Protein AF-A0A3M1WHW1-F1 (afdb_monomer_lite)

pLDDT: mean 89.83, std 10.83, range [46.97, 98.44]

Sequence (239 aa):
PPGELGRIDFRAKLPGTTAKQKGIVVESRRETLPAPEPQIVQNLFGTDYNHGFFQYKACDFCDDVVGETADISVGDAWLPEYIPDGRGTSLVIPRHPVLHQILEEAANAGRIHLERITVEQAVASQAGGFRQRREGLAYRLYLADRAGVWRPPKRVRPSNRLSRRRKAIYRLRTLLSERSHAAFQRALKAGAFEVFRNEMQALLDQYRALYRPTFWQRIRKGVVRRWKRWTRKANRQAS

Foldseek 3Di:
DCPFWDDKDFADFDPQAWLQFTWIFTDGNPDDDDGGDTDGQVVDPPSPVLLQAQPDPVLLQAQDQFPVVDQKGKDFQQDPVQGRDSVTDIDMDHNHVVVVVVVVVCVVVVNDPDDDDDPVSVCVRRVVSNCSNAVLSLQVVLVCVVVVHDDDDDPHHRDPPDDPLSNQLSVLSVVSHVVSVVQVVVCVVVVHCVSSVVVSVVSVVSNVVSVDDPPVRVVVVVVVVVVVVVVVVVVVVVD

Structure (mmCIF, N/CA/C/O backbone):
data_AF-A0A3M1WHW1-F1
#
_entry.id   AF-A0A3M1WHW1-F1
#
loop_
_atom_site.group_PDB
_atom_site.id
_atom_site.type_symbol
_atom_site.label_atom_id
_atom_site.label_alt_id
_atom_site.label_comp_id
_atom_site.label_asym_id
_atom_site.label_entity_id
_atom_site.label_seq_id
_atom_site.pdbx_PDB_ins_code
_atom_site.Cartn_x
_atom_site.Cartn_y
_atom_site.Cartn_z
_atom_site.occupancy
_atom_site.B_iso_or_equiv
_atom_site.auth_seq_id
_atom_site.auth_comp_id
_atom_site.auth_asym_id
_atom_site.auth_atom_id
_atom_site.pdbx_PDB_model_num
ATOM 1 N N . PRO A 1 1 ? 24.755 -14.247 -0.995 1.00 52.66 1 PRO A N 1
ATOM 2 C CA . PRO A 1 1 ? 23.485 -14.877 -1.446 1.00 52.66 1 PRO A CA 1
ATOM 3 C C . PRO A 1 1 ? 22.621 -15.299 -0.241 1.00 52.66 1 PRO A C 1
ATOM 5 O O . PRO A 1 1 ? 23.190 -15.570 0.810 1.00 52.66 1 PRO A O 1
ATOM 8 N N . PRO A 1 2 ? 21.283 -15.389 -0.363 1.00 63.22 2 PRO A N 1
ATOM 9 C CA . PRO A 1 2 ? 20.381 -15.786 0.731 1.00 63.22 2 PRO A CA 1
ATOM 10 C C . PRO A 1 2 ? 20.523 -17.262 1.160 1.00 63.22 2 PRO A C 1
ATOM 12 O O . PRO A 1 2 ? 19.688 -17.763 1.900 1.00 63.22 2 PRO A O 1
ATOM 15 N N . GLY A 1 3 ? 21.564 -17.971 0.704 1.00 68.38 3 GLY A N 1
ATOM 16 C CA . GLY A 1 3 ? 21.779 -19.397 0.974 1.00 68.38 3 GLY A CA 1
ATOM 17 C C . GLY A 1 3 ? 21.982 -19.733 2.453 1.00 68.38 3 GLY A C 1
ATOM 18 O O . GLY A 1 3 ? 21.825 -20.883 2.845 1.00 68.38 3 GLY A O 1
ATOM 19 N N . GLU A 1 4 ? 22.272 -18.728 3.277 1.00 77.50 4 GLU A N 1
ATOM 20 C CA . GLU A 1 4 ? 22.447 -18.868 4.724 1.00 77.50 4 GLU A CA 1
ATOM 21 C C . GLU A 1 4 ? 21.276 -18.273 5.516 1.00 77.50 4 GLU A C 1
ATOM 23 O O . GLU A 1 4 ? 21.332 -18.209 6.736 1.00 77.50 4 GLU A O 1
ATOM 28 N N . LEU A 1 5 ? 20.191 -17.860 4.854 1.00 82.44 5 LEU A N 1
ATOM 29 C CA . LEU A 1 5 ? 19.007 -17.328 5.521 1.00 82.44 5 LEU A CA 1
ATOM 30 C C . LEU A 1 5 ? 18.267 -18.441 6.287 1.00 82.44 5 LEU A C 1
ATOM 32 O O . LEU A 1 5 ? 17.832 -19.439 5.703 1.00 82.44 5 LEU A O 1
ATOM 36 N N . GLY A 1 6 ? 18.119 -18.269 7.598 1.00 84.25 6 GLY A N 1
ATOM 37 C CA . GLY A 1 6 ? 17.424 -19.193 8.496 1.00 84.25 6 GLY A CA 1
ATOM 38 C C . GLY A 1 6 ? 15.967 -18.806 8.708 1.00 84.25 6 GLY A C 1
ATOM 39 O O . GLY A 1 6 ? 15.069 -19.547 8.309 1.00 84.25 6 GLY A O 1
ATOM 40 N N . ARG A 1 7 ? 15.734 -17.631 9.300 1.00 87.44 7 ARG A N 1
ATOM 41 C CA . ARG A 1 7 ? 14.397 -17.131 9.652 1.00 87.44 7 ARG A CA 1
ATOM 42 C C . ARG A 1 7 ? 14.267 -15.655 9.302 1.00 87.44 7 ARG A C 1
ATOM 44 O O . ARG A 1 7 ? 15.227 -14.899 9.398 1.00 87.44 7 ARG A O 1
ATOM 51 N N . ILE A 1 8 ? 13.063 -15.239 8.915 1.00 88.69 8 ILE A N 1
ATOM 52 C CA . ILE A 1 8 ? 12.696 -13.823 8.862 1.00 88.69 8 ILE A CA 1
ATOM 53 C C . ILE A 1 8 ? 11.430 -13.624 9.689 1.00 88.69 8 ILE A C 1
ATOM 55 O O . ILE A 1 8 ? 10.415 -14.267 9.422 1.00 88.69 8 ILE A O 1
ATOM 59 N N . ASP A 1 9 ? 11.480 -12.712 10.654 1.00 89.38 9 ASP A N 1
ATOM 60 C CA . ASP A 1 9 ? 10.303 -12.195 11.348 1.00 89.38 9 ASP A CA 1
ATOM 61 C C . ASP A 1 9 ? 9.983 -10.792 10.821 1.00 89.38 9 ASP A C 1
ATOM 63 O O . ASP A 1 9 ? 10.755 -9.854 10.994 1.00 89.38 9 ASP A O 1
ATOM 67 N N . PHE A 1 10 ? 8.829 -10.645 10.171 1.00 86.06 10 PHE A N 1
ATOM 68 C CA . PHE A 1 10 ? 8.341 -9.376 9.616 1.00 86.06 10 PHE A CA 1
ATOM 69 C C . PHE A 1 10 ? 7.461 -8.573 10.592 1.00 86.06 10 PHE A C 1
ATOM 71 O O . PHE A 1 10 ? 6.840 -7.582 10.189 1.00 86.06 10 PHE A O 1
ATOM 78 N N . ARG A 1 11 ? 7.307 -9.040 11.836 1.00 79.31 11 ARG A N 1
ATOM 79 C CA . ARG A 1 11 ? 6.382 -8.493 12.842 1.00 79.31 11 ARG A CA 1
ATOM 80 C C . ARG A 1 11 ? 7.054 -8.189 14.178 1.00 79.31 11 ARG A C 1
ATOM 82 O O . ARG A 1 11 ? 6.342 -7.936 15.156 1.00 79.31 11 ARG A O 1
ATOM 89 N N . ALA A 1 12 ? 8.382 -8.146 14.205 1.00 86.50 12 ALA A N 1
ATOM 90 C CA . ALA A 1 12 ? 9.130 -7.777 15.393 1.00 86.50 12 ALA A CA 1
ATOM 91 C C . ALA A 1 12 ? 8.640 -6.422 15.932 1.00 86.50 12 ALA A C 1
ATOM 93 O O . ALA A 1 12 ? 8.467 -5.443 15.193 1.00 86.50 12 ALA A O 1
ATOM 94 N N . LYS A 1 13 ? 8.355 -6.384 17.233 1.00 83.12 13 LYS A N 1
ATOM 95 C CA . LYS A 1 13 ? 7.860 -5.186 17.910 1.00 83.12 13 LYS A CA 1
ATOM 96 C C . LYS A 1 13 ? 9.043 -4.312 18.304 1.00 83.12 13 LYS A C 1
ATOM 98 O O . LYS A 1 13 ? 10.007 -4.797 18.879 1.00 83.12 13 LYS A O 1
ATOM 103 N N . LEU A 1 14 ? 8.939 -3.022 18.005 1.00 84.94 14 LEU A N 1
ATOM 104 C CA . LEU A 1 14 ? 9.946 -2.019 18.332 1.00 84.94 14 LEU A CA 1
ATOM 105 C C . LEU A 1 14 ? 9.341 -1.005 19.315 1.00 84.94 14 LEU A C 1
ATOM 107 O O . LEU A 1 14 ? 8.590 -0.122 18.883 1.00 84.94 14 LEU A O 1
ATOM 111 N N . PRO A 1 15 ? 9.611 -1.124 20.629 1.00 84.38 15 PRO A N 1
ATOM 112 C CA . PRO A 1 15 ? 9.145 -0.154 21.616 1.00 84.38 15 PRO A CA 1
ATOM 113 C C . PRO A 1 15 ? 9.568 1.276 21.252 1.00 84.38 15 PRO A C 1
ATOM 115 O O . PRO A 1 15 ? 10.650 1.500 20.715 1.00 84.38 15 PRO A O 1
ATOM 118 N N . GLY A 1 16 ? 8.700 2.254 21.516 1.00 85.44 16 GLY A N 1
ATOM 119 C CA . GLY A 1 16 ? 8.978 3.669 21.233 1.00 85.44 16 GLY A CA 1
ATOM 120 C C . GLY A 1 16 ? 8.931 4.070 19.752 1.00 85.44 16 GLY A C 1
ATOM 121 O O . GLY A 1 16 ? 9.266 5.208 19.422 1.00 85.44 16 GLY A O 1
ATOM 122 N N . THR A 1 17 ? 8.510 3.175 18.853 1.00 88.00 17 THR A N 1
ATOM 123 C CA . THR A 1 17 ? 8.297 3.496 17.434 1.00 88.00 17 THR A CA 1
ATOM 124 C C . THR A 1 17 ? 6.833 3.800 17.116 1.00 88.00 17 THR A C 1
ATOM 126 O O . THR A 1 17 ? 5.937 3.559 17.918 1.00 88.00 17 THR A O 1
ATOM 129 N N . THR A 1 18 ? 6.590 4.371 15.936 1.00 90.81 18 THR A N 1
ATOM 130 C CA . THR A 1 18 ? 5.242 4.679 15.426 1.00 90.81 18 THR A CA 1
ATOM 131 C C . THR A 1 18 ? 4.624 3.480 14.708 1.00 90.81 18 THR A C 1
ATOM 133 O O . THR A 1 18 ? 5.349 2.643 14.177 1.00 90.81 18 THR A O 1
ATOM 136 N N . ALA A 1 19 ? 3.298 3.453 14.531 1.00 87.88 19 ALA A N 1
ATOM 137 C CA . ALA A 1 19 ? 2.590 2.418 13.757 1.00 87.88 19 ALA A CA 1
ATOM 138 C C . ALA A 1 19 ? 3.100 2.259 12.305 1.00 87.88 19 ALA A C 1
ATOM 140 O O . ALA A 1 19 ? 2.862 1.253 11.635 1.00 87.88 19 ALA A O 1
ATOM 141 N N . LYS A 1 20 ? 3.799 3.276 11.780 1.00 87.06 20 LYS A N 1
ATOM 142 C CA . LYS A 1 20 ? 4.408 3.250 10.445 1.00 87.06 20 LYS A CA 1
ATOM 143 C C . LYS A 1 20 ? 5.744 2.529 10.401 1.00 87.06 20 LYS A C 1
ATOM 145 O O . LYS A 1 20 ? 6.178 2.212 9.301 1.00 87.06 20 LYS A O 1
ATOM 150 N N . GLN A 1 21 ? 6.407 2.331 11.531 1.00 88.00 21 GLN A N 1
ATOM 151 C CA . GLN A 1 21 ? 7.723 1.712 11.623 1.00 88.00 21 GLN A CA 1
ATOM 152 C C . GLN A 1 21 ? 7.529 0.250 12.004 1.00 88.00 21 GLN A C 1
ATOM 154 O O . GLN A 1 21 ? 7.076 -0.060 13.100 1.00 88.00 21 GLN A O 1
ATOM 159 N N . LYS A 1 22 ? 7.828 -0.654 11.070 1.00 86.81 22 LYS A N 1
ATOM 160 C CA . LYS A 1 22 ? 7.659 -2.096 11.294 1.00 86.81 22 LYS A CA 1
ATOM 161 C C . LYS A 1 22 ? 9.031 -2.715 11.518 1.00 86.81 22 LYS A C 1
ATOM 163 O O . LYS A 1 22 ? 9.932 -2.461 10.717 1.00 86.81 22 LYS A O 1
ATOM 168 N N . GLY A 1 23 ? 9.173 -3.492 12.587 1.00 89.38 23 GLY A N 1
ATOM 169 C CA . GLY A 1 23 ? 10.393 -4.238 12.862 1.00 89.38 23 GLY A CA 1
ATOM 170 C C . GLY A 1 23 ? 10.514 -5.451 11.947 1.00 89.38 23 GLY A C 1
ATOM 171 O O . GLY A 1 23 ? 9.532 -6.154 11.703 1.00 89.38 23 GLY A O 1
ATOM 172 N N . ILE A 1 24 ? 11.722 -5.687 11.447 1.00 90.62 24 ILE A N 1
ATOM 173 C CA . ILE A 1 24 ? 12.110 -6.911 10.753 1.00 90.62 24 ILE A CA 1
ATOM 174 C C . ILE A 1 24 ? 13.357 -7.493 11.413 1.00 90.62 24 ILE A C 1
ATOM 176 O O . ILE A 1 24 ? 14.315 -6.767 11.673 1.00 90.62 24 ILE A O 1
ATOM 180 N N . VAL A 1 25 ? 13.343 -8.797 11.666 1.00 90.00 25 VAL A N 1
ATOM 181 C CA . VAL A 1 25 ? 14.488 -9.564 12.168 1.00 90.00 25 VAL A CA 1
ATOM 182 C C . VAL A 1 25 ? 14.839 -10.608 11.120 1.00 90.00 25 VAL A C 1
ATOM 184 O O . VAL A 1 25 ? 13.955 -11.272 10.579 1.00 90.00 25 VAL A O 1
ATOM 187 N N . VAL A 1 26 ? 16.125 -10.726 10.807 1.00 86.69 26 VAL A N 1
ATOM 188 C CA . VAL A 1 26 ? 16.653 -11.657 9.808 1.00 86.69 26 VAL A CA 1
ATOM 189 C C . VAL A 1 26 ? 17.733 -12.484 10.480 1.00 86.69 26 VAL A C 1
ATOM 191 O O . VAL A 1 26 ? 18.750 -11.938 10.888 1.00 86.69 26 VAL A O 1
ATOM 194 N N . GLU A 1 27 ? 17.513 -13.787 10.592 1.00 85.75 27 GLU A N 1
ATOM 195 C CA . GLU A 1 27 ? 18.429 -14.720 11.243 1.00 85.75 27 GLU A CA 1
ATOM 196 C C . GLU A 1 27 ? 19.161 -15.565 10.211 1.00 85.75 27 GLU A C 1
ATOM 198 O O . GLU A 1 27 ? 18.558 -16.092 9.268 1.00 85.75 27 GLU A O 1
ATOM 203 N N . SER A 1 28 ? 20.466 -15.716 10.417 1.00 82.81 28 SER A N 1
ATOM 204 C CA . SER A 1 28 ? 21.309 -16.632 9.657 1.00 82.81 28 SER A CA 1
ATOM 205 C C . SER A 1 28 ? 21.220 -18.050 10.226 1.00 82.81 28 SER A C 1
ATOM 207 O O . SER A 1 28 ? 21.051 -18.241 11.426 1.00 82.81 28 SER A O 1
ATOM 209 N N . ARG A 1 29 ? 21.384 -19.064 9.372 1.00 79.56 29 ARG A N 1
ATOM 210 C CA . ARG A 1 29 ? 21.532 -20.475 9.776 1.00 79.56 29 ARG A CA 1
ATOM 211 C C . ARG A 1 29 ? 22.874 -20.764 10.451 1.00 79.56 29 ARG A C 1
ATOM 213 O O . ARG A 1 29 ? 23.006 -21.816 11.066 1.00 79.56 29 ARG A O 1
ATOM 220 N N . ARG A 1 30 ? 23.876 -19.896 10.268 1.00 74.00 30 ARG A N 1
ATOM 221 C CA . ARG A 1 30 ? 25.250 -20.112 10.757 1.00 74.00 30 ARG A CA 1
ATOM 222 C C . ARG A 1 30 ? 25.561 -19.432 12.086 1.00 74.00 30 ARG A C 1
ATOM 224 O O . ARG A 1 30 ? 26.531 -19.817 12.725 1.00 74.00 30 ARG A O 1
ATOM 231 N N . GLU A 1 31 ? 24.784 -18.433 12.488 1.00 65.50 31 GLU A N 1
ATOM 232 C CA . GLU A 1 31 ? 25.093 -17.645 13.681 1.00 65.50 31 GLU A CA 1
ATOM 233 C C . GLU A 1 31 ? 24.298 -18.132 14.891 1.00 65.50 31 GLU A C 1
ATOM 235 O O . GLU A 1 31 ? 23.077 -18.006 14.961 1.00 65.50 31 GLU A O 1
ATOM 240 N N . THR A 1 32 ? 25.021 -18.656 15.877 1.00 60.75 32 THR A N 1
ATOM 241 C CA . THR A 1 32 ? 24.571 -18.762 17.264 1.00 60.75 32 THR A CA 1
ATOM 242 C C . THR A 1 32 ? 25.102 -17.552 18.032 1.00 60.75 32 THR A C 1
ATOM 244 O O . THR A 1 32 ? 26.212 -17.603 18.551 1.00 60.75 32 THR A O 1
ATOM 247 N N . LEU A 1 33 ? 24.266 -16.512 18.135 1.00 61.44 33 LEU A N 1
ATOM 248 C CA . LEU A 1 33 ? 24.363 -15.342 19.029 1.00 61.44 33 LEU A CA 1
ATOM 249 C C . LEU A 1 33 ? 25.195 -14.125 18.564 1.00 61.44 33 LEU A C 1
ATOM 251 O O . LEU A 1 33 ? 26.256 -14.289 17.965 1.00 61.44 33 LEU A O 1
ATOM 255 N N . PRO A 1 34 ? 24.773 -12.901 18.964 1.00 62.81 34 PRO A N 1
ATOM 256 C CA . PRO A 1 34 ? 23.488 -12.561 19.596 1.00 62.81 34 PRO A CA 1
ATOM 257 C C . PRO A 1 34 ? 22.322 -12.558 18.591 1.00 62.81 34 PRO A C 1
ATOM 259 O O . PRO A 1 34 ? 22.528 -12.536 17.381 1.00 62.81 34 PRO A O 1
ATOM 262 N N . ALA A 1 35 ? 21.085 -12.615 19.097 1.00 65.38 35 ALA A N 1
ATOM 263 C CA . ALA A 1 35 ? 19.896 -12.502 18.254 1.00 65.38 35 ALA A CA 1
ATOM 264 C C . ALA A 1 35 ? 19.930 -11.168 17.476 1.00 65.38 35 ALA A C 1
ATOM 266 O O . ALA A 1 35 ? 20.267 -10.141 18.068 1.00 65.38 35 ALA A O 1
ATOM 267 N N . PRO A 1 36 ? 19.604 -11.155 16.172 1.00 73.62 36 PRO A N 1
ATOM 268 C CA . PRO A 1 36 ? 19.688 -9.938 15.383 1.00 73.62 36 PRO A CA 1
ATOM 269 C C . PRO A 1 36 ? 18.692 -8.895 15.896 1.00 73.62 36 PRO A C 1
ATOM 271 O O . PRO A 1 36 ? 17.496 -9.166 16.016 1.00 73.62 36 PRO A O 1
ATOM 274 N N . GLU A 1 37 ? 19.190 -7.689 16.167 1.00 80.38 37 GLU A N 1
ATOM 275 C CA . GLU A 1 37 ? 18.353 -6.559 16.573 1.00 80.38 37 GLU A CA 1
ATOM 276 C C . GLU A 1 37 ? 17.338 -6.212 15.470 1.00 80.38 37 GLU A C 1
ATOM 278 O O . GLU A 1 37 ? 17.709 -6.149 14.287 1.00 80.38 37 GLU A O 1
ATOM 283 N N . PRO A 1 38 ? 16.060 -5.952 15.809 1.00 84.81 38 PRO A N 1
ATOM 284 C CA . PRO A 1 38 ? 15.070 -5.630 14.799 1.00 84.81 38 PRO A CA 1
ATOM 285 C C . PRO A 1 38 ? 15.401 -4.315 14.090 1.00 84.81 38 PRO A C 1
ATOM 287 O O . PRO A 1 38 ? 15.619 -3.273 14.710 1.00 84.81 38 PRO A O 1
ATOM 290 N N . GLN A 1 39 ? 15.366 -4.336 12.761 1.00 88.12 39 GLN A N 1
ATOM 291 C CA . GLN A 1 39 ? 15.531 -3.138 11.945 1.00 88.12 39 GLN A CA 1
ATOM 292 C C . GLN A 1 39 ? 14.182 -2.575 11.514 1.00 88.12 39 GLN A C 1
ATOM 294 O O . GLN A 1 39 ? 13.196 -3.291 11.363 1.00 88.12 39 GLN A O 1
ATOM 299 N N . ILE A 1 40 ? 14.131 -1.271 11.258 1.00 89.44 40 ILE A N 1
ATOM 300 C CA . ILE A 1 40 ? 12.946 -0.639 10.678 1.00 89.44 40 ILE A CA 1
ATOM 301 C C . ILE A 1 40 ? 12.910 -0.976 9.185 1.00 89.44 40 ILE A C 1
ATOM 303 O O . ILE A 1 40 ? 13.756 -0.512 8.418 1.00 89.44 40 ILE A O 1
ATOM 307 N N . VAL A 1 41 ? 11.900 -1.733 8.750 1.00 88.75 41 VAL A N 1
ATOM 308 C CA . VAL A 1 41 ? 11.773 -2.208 7.360 1.00 88.75 41 VAL A CA 1
ATOM 309 C C . VAL A 1 41 ? 11.768 -1.060 6.346 1.00 88.75 41 VAL A C 1
ATOM 311 O O . VAL A 1 41 ? 12.260 -1.212 5.232 1.00 88.75 41 VAL A O 1
ATOM 314 N N . GLN A 1 42 ? 11.273 0.120 6.730 1.00 88.38 42 GLN A N 1
ATOM 315 C CA . GLN A 1 42 ? 11.230 1.322 5.890 1.00 88.38 42 GLN A CA 1
ATOM 316 C C . GLN A 1 42 ? 12.622 1.872 5.533 1.00 88.38 42 GLN A C 1
ATOM 318 O O . GLN A 1 42 ? 12.726 2.670 4.602 1.00 88.38 42 GLN A O 1
ATOM 323 N N . ASN A 1 43 ? 13.679 1.449 6.235 1.00 89.12 43 ASN A N 1
ATOM 324 C CA . ASN A 1 43 ? 15.062 1.801 5.904 1.00 89.12 43 ASN A CA 1
ATOM 325 C C . ASN A 1 43 ? 15.649 0.898 4.808 1.00 89.12 43 ASN A C 1
ATOM 327 O O . ASN A 1 43 ? 16.677 1.231 4.221 1.00 89.12 43 ASN A O 1
ATOM 331 N N . LEU A 1 44 ? 15.007 -0.236 4.518 1.00 89.50 44 LEU A N 1
ATOM 332 C CA . LEU A 1 44 ? 15.474 -1.186 3.517 1.00 89.50 44 LEU A CA 1
ATOM 333 C C . LEU A 1 44 ? 15.034 -0.770 2.108 1.00 89.50 44 LEU A C 1
ATOM 335 O O . LEU A 1 44 ? 13.965 -0.197 1.888 1.00 89.50 44 LEU A O 1
ATOM 339 N N . PHE A 1 45 ? 15.863 -1.087 1.115 1.00 91.25 45 PHE A N 1
ATOM 340 C CA . PHE A 1 45 ? 15.530 -0.811 -0.277 1.00 91.25 45 PHE A CA 1
ATOM 341 C C . PHE A 1 45 ? 14.305 -1.622 -0.722 1.00 91.25 45 PHE A C 1
ATOM 343 O O . PHE A 1 45 ? 14.234 -2.830 -0.518 1.00 91.25 45 PHE A O 1
ATOM 350 N N . GLY A 1 46 ? 13.362 -0.961 -1.398 1.00 88.38 46 GLY A N 1
ATOM 351 C CA . GLY A 1 46 ? 12.214 -1.621 -2.026 1.00 88.38 46 GLY A CA 1
ATOM 352 C C . GLY A 1 46 ? 11.012 -1.889 -1.116 1.00 88.38 46 GLY A C 1
ATOM 353 O O . GLY A 1 46 ? 10.057 -2.503 -1.577 1.00 88.38 46 GLY A O 1
ATOM 354 N N . THR A 1 47 ? 11.009 -1.400 0.126 1.00 88.19 47 THR A N 1
ATOM 355 C CA . THR A 1 47 ? 9.939 -1.681 1.104 1.00 88.19 47 THR A CA 1
ATOM 356 C C . THR A 1 47 ? 8.831 -0.627 1.167 1.00 88.19 47 THR A C 1
ATOM 358 O O . THR A 1 47 ? 7.801 -0.849 1.803 1.00 88.19 47 THR A O 1
ATOM 361 N N . ASP A 1 48 ? 8.986 0.515 0.489 1.00 89.75 48 ASP A N 1
ATOM 362 C CA . ASP A 1 48 ? 7.895 1.481 0.344 1.00 89.75 48 ASP A CA 1
ATOM 363 C C . ASP A 1 48 ? 6.820 0.913 -0.594 1.00 89.75 48 ASP A C 1
ATOM 365 O O . ASP A 1 48 ? 6.995 0.842 -1.815 1.00 89.75 48 ASP A O 1
ATOM 369 N N . TYR A 1 49 ? 5.664 0.569 -0.021 1.00 87.06 49 TYR A N 1
ATOM 370 C CA . TYR A 1 49 ? 4.484 0.085 -0.743 1.00 87.06 49 TYR A CA 1
ATOM 371 C C . TYR A 1 49 ? 4.026 1.029 -1.868 1.00 87.06 49 TYR A C 1
ATOM 373 O O . TYR A 1 49 ? 3.315 0.621 -2.790 1.00 87.06 49 TYR A O 1
ATOM 381 N N . ASN A 1 50 ? 4.426 2.304 -1.843 1.00 88.19 50 ASN A N 1
ATOM 382 C CA . ASN A 1 50 ? 4.127 3.236 -2.921 1.00 88.19 50 ASN A CA 1
ATOM 383 C C . ASN A 1 50 ? 4.923 2.992 -4.204 1.00 88.19 50 ASN A C 1
ATOM 385 O O . ASN A 1 50 ? 4.501 3.483 -5.253 1.00 88.19 50 ASN A O 1
ATOM 389 N N . HIS A 1 51 ? 6.034 2.260 -4.143 1.00 92.19 51 HIS A N 1
ATOM 390 C CA . HIS A 1 51 ? 6.790 1.888 -5.336 1.00 92.19 51 HIS A CA 1
ATOM 391 C C . HIS A 1 51 ? 6.045 0.848 -6.181 1.00 92.19 51 HIS A C 1
ATOM 393 O O . HIS A 1 51 ? 6.228 0.817 -7.392 1.00 92.19 51 HIS A O 1
ATOM 399 N N . GLY A 1 52 ? 5.188 0.026 -5.563 1.00 93.25 52 GLY A N 1
ATOM 400 C CA . GLY A 1 52 ? 4.438 -1.018 -6.267 1.00 93.25 52 GLY A CA 1
ATOM 401 C C . GLY A 1 52 ? 5.317 -2.139 -6.827 1.00 93.25 52 GLY A C 1
ATOM 402 O O . GLY A 1 52 ? 4.887 -2.835 -7.744 1.00 93.25 52 GLY A O 1
ATOM 403 N N . PHE A 1 53 ? 6.542 -2.309 -6.313 1.00 96.31 53 PHE A N 1
ATOM 404 C CA . PHE A 1 53 ? 7.416 -3.407 -6.721 1.00 96.31 53 PHE A CA 1
ATOM 405 C C . PHE A 1 53 ? 6.709 -4.746 -6.557 1.00 96.31 53 PHE A C 1
ATOM 407 O O . PHE A 1 53 ? 6.025 -4.982 -5.563 1.00 96.31 53 PHE A O 1
ATOM 414 N N . PHE A 1 54 ? 6.863 -5.590 -7.570 1.00 95.75 54 PHE A N 1
ATOM 415 C CA . PHE A 1 54 ? 6.297 -6.927 -7.671 1.00 95.75 54 PHE A CA 1
ATOM 416 C C . PHE A 1 54 ? 4.766 -7.000 -7.595 1.00 95.75 54 PHE A C 1
ATOM 418 O O . PHE A 1 54 ? 4.211 -8.094 -7.539 1.00 95.75 54 PHE A O 1
ATOM 425 N N . GLN A 1 55 ? 4.055 -5.866 -7.651 1.00 95.38 55 GLN A N 1
ATOM 426 C CA . GLN A 1 55 ? 2.594 -5.865 -7.700 1.00 95.38 55 GLN A CA 1
ATOM 427 C C . GLN A 1 55 ? 2.112 -6.637 -8.942 1.00 95.38 55 GLN A C 1
ATOM 429 O O . GLN A 1 55 ? 2.673 -6.499 -10.033 1.00 95.38 55 GLN A O 1
ATOM 434 N N . TYR A 1 56 ? 1.066 -7.450 -8.780 1.00 94.75 56 TYR A N 1
ATOM 435 C CA . TYR A 1 56 ? 0.443 -8.163 -9.891 1.00 94.75 56 TYR A CA 1
ATOM 436 C C . TYR A 1 56 ? -0.368 -7.227 -10.783 1.00 94.75 56 TYR A C 1
ATOM 438 O O . TYR A 1 56 ? -1.031 -6.301 -10.307 1.00 94.75 56 TYR A O 1
ATOM 446 N N . LYS A 1 57 ? -0.406 -7.534 -12.085 1.00 93.00 57 LYS A N 1
ATOM 447 C CA . LYS A 1 57 ? -1.152 -6.733 -13.061 1.00 93.00 57 LYS A CA 1
ATOM 448 C C . LYS A 1 57 ? -2.644 -6.639 -12.734 1.00 93.00 57 LYS A C 1
ATOM 450 O O . LYS A 1 57 ? -3.238 -5.581 -12.902 1.00 93.00 57 LYS A O 1
ATOM 455 N N . ALA A 1 58 ? -3.243 -7.701 -12.192 1.00 94.62 58 ALA A N 1
ATOM 456 C CA . ALA A 1 58 ? -4.647 -7.704 -11.777 1.00 94.62 58 ALA A CA 1
ATOM 457 C C . ALA A 1 58 ? -4.970 -6.614 -10.733 1.00 94.62 58 ALA A C 1
ATOM 459 O O . ALA A 1 58 ? -6.064 -6.044 -10.749 1.00 94.62 58 ALA A O 1
ATOM 460 N N . CYS A 1 59 ? -4.012 -6.257 -9.868 1.00 94.81 59 CYS A N 1
ATOM 461 C CA . CYS A 1 59 ? -4.194 -5.213 -8.859 1.00 94.81 59 CYS A CA 1
ATOM 462 C C . CYS A 1 59 ? -4.399 -3.818 -9.472 1.00 94.81 59 CYS A C 1
ATOM 464 O O . CYS A 1 59 ? -5.042 -2.978 -8.842 1.00 94.81 59 CYS A O 1
ATOM 466 N N . ASP A 1 60 ? -3.929 -3.572 -10.704 1.00 94.44 60 ASP A N 1
ATOM 467 C CA . ASP A 1 60 ? -4.174 -2.305 -11.410 1.00 94.44 60 ASP A CA 1
ATOM 468 C C . ASP A 1 60 ? -5.665 -2.065 -11.672 1.00 94.44 60 ASP A C 1
ATOM 470 O O . ASP A 1 60 ? -6.075 -0.910 -11.830 1.00 94.44 60 ASP A O 1
ATOM 474 N N . PHE A 1 61 ? -6.461 -3.137 -11.690 1.00 96.50 61 PHE A N 1
ATOM 475 C CA . PHE A 1 61 ? -7.880 -3.130 -12.021 1.00 96.50 61 PHE A CA 1
ATOM 476 C C . PHE A 1 61 ? -8.792 -3.341 -10.808 1.00 96.50 61 PHE A C 1
ATOM 478 O O . PHE A 1 61 ? -9.998 -3.482 -10.981 1.00 96.50 61 PHE A O 1
ATOM 485 N N . CYS A 1 62 ? -8.275 -3.398 -9.581 1.00 95.62 62 CYS A N 1
ATOM 486 C CA . CYS A 1 62 ? -9.139 -3.563 -8.413 1.00 95.62 62 CYS A CA 1
ATOM 487 C C . CYS A 1 62 ? -9.781 -2.225 -8.006 1.00 95.62 62 CYS A C 1
ATOM 489 O O . CYS A 1 62 ? -9.076 -1.225 -7.861 1.00 95.62 62 CYS A O 1
ATOM 491 N N . ASP A 1 63 ? -11.105 -2.220 -7.820 1.00 96.25 63 ASP A N 1
ATOM 492 C CA . ASP A 1 63 ? -11.893 -1.060 -7.381 1.00 96.25 63 ASP A CA 1
ATOM 493 C C . ASP A 1 63 ? -12.363 -1.149 -5.915 1.00 96.25 63 ASP A C 1
ATOM 495 O O . ASP A 1 63 ? -12.844 -0.152 -5.378 1.00 96.25 63 ASP A O 1
ATOM 499 N N . ASP A 1 64 ? -12.149 -2.287 -5.244 1.00 96.19 64 ASP A N 1
ATOM 500 C CA . ASP A 1 64 ? -12.449 -2.481 -3.821 1.00 96.19 64 ASP A CA 1
ATOM 501 C C . ASP A 1 64 ? -11.239 -2.142 -2.933 1.00 96.19 64 ASP A C 1
ATOM 503 O O . ASP A 1 64 ? -10.116 -2.606 -3.160 1.00 96.19 64 ASP A O 1
ATOM 507 N N . VAL A 1 65 ? -11.479 -1.301 -1.927 1.00 95.06 65 VAL A N 1
ATOM 508 C CA . VAL A 1 65 ? -10.495 -0.807 -0.952 1.00 95.06 65 VAL A CA 1
ATOM 509 C C . VAL A 1 65 ? -10.666 -1.454 0.416 1.00 95.06 65 VAL A C 1
ATOM 511 O O . VAL A 1 65 ? -9.674 -1.623 1.119 1.00 95.06 65 VAL A O 1
ATOM 514 N N . VAL A 1 66 ? -11.901 -1.767 0.807 1.00 95.88 66 VAL A N 1
ATOM 515 C CA . VAL A 1 66 ? -12.256 -2.086 2.196 1.00 95.88 66 VAL A CA 1
ATOM 516 C C . VAL A 1 66 ? -12.889 -3.465 2.335 1.00 95.88 66 VAL A C 1
ATOM 518 O O . VAL A 1 66 ? -13.418 -3.753 3.398 1.00 95.88 66 VAL A O 1
ATOM 521 N N . GLY A 1 67 ? -12.863 -4.317 1.307 1.00 96.12 67 GLY A N 1
ATOM 522 C CA . GLY A 1 67 ? -13.535 -5.617 1.361 1.00 96.12 67 GLY A CA 1
ATOM 523 C C . GLY A 1 67 ? -15.036 -5.409 1.511 1.00 96.12 67 GLY A C 1
ATOM 524 O O . GLY A 1 67 ? -15.622 -5.778 2.524 1.00 96.12 67 GLY A O 1
ATOM 525 N N . GLU A 1 68 ? -15.639 -4.694 0.565 1.00 94.50 68 GLU A N 1
ATOM 526 C CA . GLU A 1 68 ? -16.998 -4.155 0.704 1.00 94.50 68 GLU A CA 1
ATOM 527 C C . GLU A 1 68 ? -18.085 -5.228 0.862 1.00 94.50 68 GLU A C 1
ATOM 529 O O . GLU A 1 68 ? -19.134 -4.933 1.430 1.00 94.50 68 GLU A O 1
ATOM 534 N N . THR A 1 69 ? -17.815 -6.453 0.405 1.00 96.25 69 THR A N 1
ATOM 535 C CA . THR A 1 69 ? -18.725 -7.605 0.475 1.00 96.25 69 THR A CA 1
ATOM 536 C C . THR A 1 69 ? -18.476 -8.507 1.684 1.00 96.25 69 THR A C 1
ATOM 538 O O . THR A 1 69 ? -19.119 -9.544 1.798 1.00 96.25 69 THR A O 1
ATOM 541 N N . ALA A 1 70 ? -17.517 -8.176 2.551 1.00 97.88 70 ALA A N 1
ATOM 542 C CA . ALA A 1 70 ? -17.229 -8.970 3.740 1.00 97.88 70 ALA A CA 1
ATOM 543 C C . ALA A 1 70 ? -18.197 -8.628 4.883 1.00 97.88 70 ALA A C 1
ATOM 545 O O . ALA A 1 70 ? -18.478 -7.450 5.128 1.00 97.88 70 ALA A O 1
ATOM 546 N N . ASP A 1 71 ? -18.613 -9.638 5.651 1.00 98.25 71 ASP A N 1
ATOM 547 C CA . ASP A 1 71 ? -19.415 -9.456 6.873 1.00 98.25 71 ASP A CA 1
ATOM 548 C C . ASP A 1 71 ? -18.720 -8.546 7.894 1.00 98.25 71 ASP A C 1
ATOM 550 O O . ASP A 1 71 ? -19.367 -7.794 8.626 1.00 98.25 71 ASP A O 1
ATOM 554 N N . ILE A 1 72 ? -17.387 -8.582 7.910 1.00 97.94 72 ILE A N 1
ATOM 555 C CA . ILE A 1 72 ? -16.523 -7.680 8.664 1.00 97.94 72 ILE A CA 1
ATOM 556 C C . ILE A 1 72 ? -15.267 -7.366 7.854 1.00 97.94 72 ILE A C 1
ATOM 558 O O . ILE A 1 72 ? -14.647 -8.251 7.265 1.00 97.94 72 ILE A O 1
ATOM 562 N N . SER A 1 73 ? -14.865 -6.100 7.853 1.00 97.69 73 SER A N 1
ATOM 563 C CA . SER A 1 73 ? -13.579 -5.672 7.299 1.00 97.69 73 SER A CA 1
ATOM 564 C C . SER A 1 73 ? -12.661 -5.200 8.409 1.00 97.69 73 SER A C 1
ATOM 566 O O . SER A 1 73 ? -13.087 -4.424 9.262 1.00 97.69 73 SER A O 1
ATOM 568 N N . VAL A 1 74 ? -11.396 -5.612 8.362 1.00 97.06 74 VAL A N 1
ATOM 569 C CA . VAL A 1 74 ? -10.358 -5.180 9.303 1.00 97.06 74 VAL A CA 1
ATOM 570 C C . VAL A 1 74 ? -9.152 -4.683 8.512 1.00 97.06 74 VAL A C 1
ATOM 572 O O . VAL A 1 74 ? -8.705 -5.341 7.572 1.00 97.06 74 VAL A O 1
ATOM 575 N N . GLY A 1 75 ? -8.620 -3.521 8.876 1.00 94.94 75 GLY A N 1
ATOM 576 C CA . GLY A 1 75 ? -7.409 -2.967 8.273 1.00 94.94 75 GLY A CA 1
ATOM 577 C C . GLY A 1 75 ? -6.706 -1.987 9.201 1.00 94.94 75 GLY A C 1
ATOM 578 O O . GLY A 1 75 ? -7.253 -1.594 10.221 1.00 94.94 75 GLY A O 1
ATOM 579 N N . ASP A 1 76 ? -5.494 -1.569 8.850 1.00 94.25 76 ASP A N 1
ATOM 580 C CA . ASP A 1 76 ? -4.734 -0.607 9.653 1.00 94.25 76 ASP A CA 1
ATOM 581 C C . ASP A 1 76 ? -5.400 0.783 9.637 1.00 94.25 76 ASP A C 1
ATOM 583 O O . ASP A 1 76 ? -5.769 1.291 8.572 1.00 94.25 76 ASP A O 1
ATOM 587 N N . ALA A 1 77 ? -5.515 1.432 10.798 1.00 94.69 77 ALA A N 1
ATOM 588 C CA . ALA A 1 77 ? -6.057 2.782 10.915 1.00 94.69 77 ALA A CA 1
ATOM 589 C C . ALA A 1 77 ? -4.964 3.847 10.693 1.00 94.69 77 ALA A C 1
ATOM 591 O O . ALA A 1 77 ? -4.226 4.215 11.605 1.00 94.69 77 ALA A O 1
ATOM 592 N N . TRP A 1 78 ? -4.860 4.392 9.477 1.00 94.00 78 TRP A N 1
ATOM 593 C CA . TRP A 1 78 ? -3.840 5.393 9.123 1.00 94.00 78 TRP A CA 1
ATOM 594 C C . TRP A 1 78 ? -4.271 6.837 9.401 1.00 94.00 78 TRP A C 1
ATOM 596 O O . TRP A 1 78 ? -4.095 7.718 8.552 1.00 94.00 78 TRP A O 1
ATOM 606 N N . LEU A 1 79 ? -4.811 7.092 10.592 1.00 94.81 79 LEU A N 1
ATOM 607 C CA . LEU A 1 79 ? -5.145 8.443 11.042 1.00 94.81 79 LEU A CA 1
ATOM 608 C C . LEU A 1 79 ? -4.022 9.045 11.908 1.00 94.81 79 LEU A C 1
ATOM 610 O O . LEU A 1 79 ? -3.346 8.304 12.625 1.00 94.81 79 LEU A O 1
ATOM 614 N N . PRO A 1 80 ? -3.763 10.368 11.820 1.00 93.69 80 PRO A N 1
ATOM 615 C CA . PRO A 1 80 ? -2.717 11.048 12.590 1.00 93.69 80 PRO A CA 1
ATOM 616 C C . PRO A 1 80 ? -2.711 10.748 14.090 1.00 93.69 80 PRO A C 1
ATOM 618 O O . PRO A 1 80 ? -1.632 10.627 14.662 1.00 93.69 80 PRO A O 1
ATOM 621 N N . GLU A 1 81 ? -3.888 10.613 14.689 1.00 93.81 81 GLU A N 1
ATOM 622 C CA . GLU A 1 81 ? -4.120 10.322 16.102 1.00 93.81 81 GLU A CA 1
ATOM 623 C C . GLU A 1 81 ? -3.635 8.926 16.524 1.00 93.81 81 GLU A C 1
ATOM 625 O O . GLU A 1 81 ? -3.135 8.779 17.635 1.00 93.81 81 GLU A O 1
ATOM 630 N N . TYR A 1 82 ? -3.675 7.931 15.631 1.00 93.50 82 TYR A N 1
ATOM 631 C CA . TYR A 1 82 ? -3.281 6.547 15.937 1.00 93.50 82 TYR A CA 1
ATOM 632 C C . TYR A 1 82 ? -1.822 6.227 15.591 1.00 93.50 82 TYR A C 1
ATOM 634 O O . TYR A 1 82 ? -1.245 5.273 16.102 1.00 93.50 82 TYR A O 1
ATOM 642 N N . ILE A 1 83 ? -1.188 7.026 14.725 1.00 92.62 83 ILE A N 1
ATOM 643 C CA . ILE A 1 83 ? 0.200 6.798 14.285 1.00 92.62 83 ILE A CA 1
ATOM 644 C C . ILE A 1 83 ? 1.224 6.755 15.437 1.00 92.62 83 ILE A C 1
ATOM 646 O O . ILE A 1 83 ? 2.159 5.958 15.325 1.00 92.62 83 ILE A O 1
ATOM 650 N N . PRO A 1 84 ? 1.134 7.587 16.496 1.00 93.38 84 PRO A N 1
ATOM 651 C CA . PRO A 1 84 ? 2.114 7.572 17.581 1.00 93.38 84 PRO A CA 1
ATOM 652 C C . PRO A 1 84 ? 2.194 6.243 18.345 1.00 93.38 84 PRO A C 1
ATOM 654 O O . PRO A 1 84 ? 3.257 5.945 18.880 1.00 93.38 84 PRO A O 1
ATOM 657 N N . ASP A 1 85 ? 1.125 5.438 18.376 1.00 90.38 85 ASP A N 1
ATOM 658 C CA . ASP A 1 85 ? 1.131 4.135 19.050 1.00 90.38 85 ASP A CA 1
ATOM 659 C C . ASP A 1 85 ? 1.732 3.047 18.143 1.00 90.38 85 ASP A C 1
ATOM 661 O O . ASP A 1 85 ? 1.103 2.565 17.199 1.00 90.38 85 ASP A O 1
ATOM 665 N N . GLY A 1 86 ? 2.962 2.622 18.443 1.00 86.62 86 GLY A N 1
ATOM 666 C CA . GLY A 1 86 ? 3.665 1.549 17.730 1.00 86.62 86 GLY A CA 1
ATOM 667 C C . GLY A 1 86 ? 3.008 0.169 17.808 1.00 86.62 86 GLY A C 1
ATOM 668 O O . GLY A 1 86 ? 3.355 -0.718 17.025 1.00 86.62 86 GLY A O 1
ATOM 669 N N . ARG A 1 87 ? 2.043 -0.040 18.713 1.00 87.75 87 ARG A N 1
ATOM 670 C CA . ARG A 1 87 ? 1.249 -1.281 18.755 1.00 87.75 87 ARG A CA 1
ATOM 671 C C . ARG A 1 87 ? 0.276 -1.363 17.578 1.00 87.75 87 ARG A C 1
ATOM 673 O O . ARG A 1 87 ? -0.035 -2.474 17.145 1.00 87.75 87 ARG A O 1
ATOM 680 N N . GLY A 1 88 ? -0.107 -0.207 17.032 1.00 90.81 88 GLY A N 1
ATOM 681 C CA . GLY A 1 88 ? -1.061 -0.055 15.943 1.00 90.81 88 GLY A CA 1
ATOM 682 C C . GLY A 1 88 ? -2.515 -0.022 16.415 1.00 90.81 88 GLY A C 1
ATOM 683 O O . GLY A 1 88 ? -2.852 -0.421 17.528 1.00 90.81 88 GLY A O 1
ATOM 684 N N . THR A 1 89 ? -3.391 0.438 15.527 1.00 95.06 89 THR A N 1
ATOM 685 C CA . THR A 1 89 ? -4.842 0.486 15.728 1.00 95.06 89 THR A CA 1
ATOM 686 C C . THR A 1 89 ? -5.511 -0.043 14.471 1.00 95.06 89 THR A C 1
ATOM 688 O O . THR A 1 89 ? -5.063 0.246 13.359 1.00 95.06 89 THR A O 1
ATOM 691 N N . SER A 1 90 ? -6.567 -0.836 14.638 1.00 96.50 90 SER A N 1
ATOM 692 C CA . SER A 1 90 ? -7.316 -1.398 13.515 1.00 96.50 90 SER A CA 1
ATOM 693 C C . SER A 1 90 ? -8.584 -0.593 13.258 1.00 96.50 90 SER A C 1
ATOM 695 O O . SER A 1 90 ? -9.349 -0.317 14.176 1.00 96.50 90 SER A O 1
ATOM 697 N N . LEU A 1 91 ? -8.825 -0.257 11.995 1.00 97.06 91 LEU A N 1
ATOM 698 C CA . LEU A 1 91 ? -10.128 0.136 11.487 1.00 97.06 91 LEU A CA 1
ATOM 699 C C . LEU A 1 91 ? -10.964 -1.129 11.292 1.00 97.06 91 LEU A C 1
ATOM 701 O O . LEU A 1 91 ? -10.561 -2.022 10.544 1.00 97.06 91 LEU A O 1
ATOM 705 N N . VAL A 1 92 ? -12.131 -1.177 11.928 1.00 97.75 92 VAL A N 1
ATOM 706 C CA . VAL A 1 92 ? -13.070 -2.296 11.822 1.00 97.75 92 VAL A CA 1
ATOM 707 C C . VAL A 1 92 ? -14.399 -1.792 11.271 1.00 97.75 92 VAL A C 1
ATOM 709 O O . VAL A 1 92 ? -14.943 -0.806 11.760 1.00 97.75 92 VAL A O 1
ATOM 712 N N . ILE A 1 93 ? -14.917 -2.462 10.241 1.00 97.19 93 ILE A N 1
ATOM 713 C CA . ILE A 1 93 ? -16.219 -2.174 9.626 1.00 97.19 93 ILE A CA 1
ATOM 714 C C . ILE A 1 93 ? -17.068 -3.448 9.737 1.00 97.19 93 ILE A C 1
ATOM 716 O O . ILE A 1 93 ? -16.976 -4.305 8.854 1.00 97.19 93 ILE A O 1
ATOM 720 N N . PRO A 1 94 ? -17.847 -3.623 10.819 1.00 97.25 94 PRO A N 1
ATOM 721 C CA . PRO A 1 94 ? -18.802 -4.717 10.922 1.00 97.25 94 PRO A CA 1
ATOM 722 C C . PRO A 1 94 ? -20.054 -4.382 10.098 1.00 97.25 94 PRO A C 1
ATOM 724 O O . PRO A 1 94 ? -20.643 -3.316 10.260 1.00 97.25 94 PRO A O 1
ATOM 727 N N . ARG A 1 95 ? -20.453 -5.283 9.199 1.00 96.75 95 ARG A N 1
ATOM 728 C CA . ARG A 1 95 ? -21.700 -5.190 8.414 1.00 96.75 95 ARG A CA 1
ATOM 729 C C . ARG A 1 95 ? -22.751 -6.169 8.911 1.00 96.75 95 ARG A C 1
ATOM 731 O O . ARG A 1 95 ? -23.937 -5.873 8.839 1.00 96.75 95 ARG A O 1
ATOM 738 N N . HIS A 1 96 ? -22.312 -7.315 9.427 1.00 97.69 96 HIS A N 1
ATOM 739 C CA . HIS A 1 96 ? -23.208 -8.313 9.986 1.00 97.69 96 HIS A CA 1
ATOM 740 C C . HIS A 1 96 ? -23.522 -8.007 11.464 1.00 97.69 96 HIS A C 1
ATOM 742 O O . HIS A 1 96 ? -22.586 -7.859 12.259 1.00 97.69 96 HIS A O 1
ATOM 748 N N . PRO A 1 97 ? -24.805 -7.961 11.875 1.00 97.31 97 PRO A N 1
ATOM 749 C CA . PRO A 1 97 ? -25.201 -7.556 13.227 1.00 97.31 97 PRO A CA 1
ATOM 750 C C . PRO A 1 97 ? -24.619 -8.460 14.322 1.00 97.31 97 PRO A C 1
ATOM 752 O O . PRO A 1 97 ? -24.153 -7.960 15.339 1.00 97.31 97 PRO A O 1
ATOM 755 N N . VAL A 1 98 ? -24.535 -9.774 14.085 1.00 98.31 98 VAL A N 1
ATOM 756 C CA . VAL A 1 98 ? -23.920 -10.716 15.044 1.00 98.31 98 VAL A CA 1
ATOM 757 C C . VAL A 1 98 ? -22.439 -10.400 15.287 1.00 98.31 98 VAL A C 1
ATOM 759 O O . VAL A 1 98 ? -21.971 -10.457 16.418 1.00 98.31 98 VAL A O 1
ATOM 762 N N . LEU A 1 99 ? -21.685 -10.016 14.249 1.00 98.06 99 LEU A N 1
ATOM 763 C CA . LEU A 1 99 ? -20.272 -9.661 14.414 1.00 98.06 99 LEU A CA 1
ATOM 764 C C . LEU A 1 99 ? -20.114 -8.331 15.150 1.00 98.06 99 LEU A C 1
ATOM 766 O O . LEU A 1 99 ? -19.177 -8.168 15.928 1.00 98.06 99 LEU A O 1
ATOM 770 N N . HIS A 1 100 ? -21.036 -7.392 14.927 1.00 97.25 100 HIS A N 1
ATOM 771 C CA . HIS A 1 100 ? -21.086 -6.158 15.700 1.00 97.25 100 HIS A CA 1
ATOM 772 C C . HIS A 1 100 ? -21.324 -6.445 17.188 1.00 97.25 100 HIS A C 1
ATOM 774 O O . HIS A 1 100 ? -20.558 -5.965 18.019 1.00 97.25 100 HIS A O 1
ATOM 780 N N . GLN A 1 101 ? -22.294 -7.305 17.507 1.00 98.19 101 GLN A N 1
ATOM 781 C CA . GLN A 1 101 ? -22.587 -7.717 18.879 1.00 98.19 101 GLN A CA 1
ATOM 782 C C . GLN A 1 101 ? -21.379 -8.389 19.553 1.00 98.19 101 GLN A C 1
ATOM 784 O O . GLN A 1 101 ? -21.026 -8.023 20.669 1.00 98.19 101 GLN A O 1
ATOM 789 N N . ILE A 1 102 ? -20.680 -9.300 18.864 1.00 98.31 102 ILE A N 1
ATOM 790 C CA . ILE A 1 102 ? -19.464 -9.948 19.396 1.00 98.31 102 ILE A CA 1
ATOM 791 C C . ILE A 1 102 ? -18.385 -8.914 19.762 1.00 98.31 102 ILE A C 1
ATOM 793 O O . ILE A 1 102 ? -17.686 -9.069 20.768 1.00 98.31 102 ILE A O 1
ATOM 797 N N . LEU A 1 103 ? -18.227 -7.860 18.953 1.00 98.06 103 LEU A N 1
ATOM 798 C CA . LEU A 1 103 ? -17.289 -6.772 19.241 1.00 98.06 103 LEU A CA 1
ATOM 799 C C . LEU A 1 103 ? -17.730 -5.966 20.469 1.00 98.06 103 LEU A C 1
ATOM 801 O O . LEU A 1 103 ? -16.896 -5.672 21.325 1.00 98.06 103 LEU A O 1
ATOM 805 N N . GLU A 1 104 ? -19.017 -5.636 20.580 1.00 98.00 104 GLU A N 1
ATOM 806 C CA . GLU A 1 104 ? -19.557 -4.911 21.737 1.00 98.00 104 GLU A CA 1
ATOM 807 C C . GLU A 1 104 ? -19.433 -5.729 23.030 1.00 98.00 104 GLU A C 1
ATOM 809 O O . GLU A 1 104 ? -18.960 -5.211 24.039 1.00 98.00 104 GLU A O 1
ATOM 814 N N . GLU A 1 105 ? -19.735 -7.027 23.000 1.00 98.44 105 GLU A N 1
ATOM 815 C CA . GLU A 1 105 ? -19.535 -7.939 24.134 1.00 98.44 105 GLU A CA 1
ATOM 816 C C . GLU A 1 105 ? -18.057 -8.036 24.538 1.00 98.44 105 GLU A C 1
ATOM 818 O O . GLU A 1 105 ? -17.725 -8.049 25.725 1.00 98.44 105 GLU A O 1
ATOM 823 N N . ALA A 1 106 ? -17.140 -8.073 23.566 1.00 98.25 106 ALA A N 1
ATOM 824 C CA . ALA A 1 106 ? -15.706 -8.055 23.839 1.00 98.25 106 ALA A CA 1
ATOM 825 C C . ALA A 1 106 ? -15.239 -6.737 24.466 1.00 98.25 106 ALA A C 1
ATOM 827 O O . ALA A 1 106 ? -14.379 -6.764 25.351 1.00 98.25 106 ALA A O 1
ATOM 828 N N . ALA A 1 107 ? -15.804 -5.609 24.036 1.00 98.06 107 ALA A N 1
ATOM 829 C CA . ALA A 1 107 ? -15.524 -4.303 24.619 1.00 98.06 107 ALA A CA 1
ATOM 830 C C . ALA A 1 107 ? -16.071 -4.192 26.049 1.00 98.06 107 ALA A C 1
ATOM 832 O O . ALA A 1 107 ? -15.338 -3.787 26.950 1.00 98.06 107 ALA A O 1
ATOM 833 N N . ASN A 1 108 ? -17.308 -4.642 26.281 1.00 98.19 108 ASN A N 1
ATOM 834 C CA . ASN A 1 108 ? -17.943 -4.659 27.603 1.00 98.19 108 ASN A CA 1
ATOM 835 C C . ASN A 1 108 ? -17.190 -5.560 28.594 1.00 98.19 108 ASN A C 1
ATOM 837 O O . ASN A 1 108 ? -17.074 -5.229 29.769 1.00 98.19 108 ASN A O 1
ATOM 841 N N . ALA A 1 109 ? -16.621 -6.668 28.113 1.00 98.38 109 ALA A N 1
ATOM 842 C CA . ALA A 1 109 ? -15.763 -7.551 28.901 1.00 98.38 109 ALA A CA 1
ATOM 843 C C . ALA A 1 109 ? -14.321 -7.024 29.087 1.00 98.38 109 ALA A C 1
ATOM 845 O O . ALA A 1 109 ? -13.481 -7.737 29.634 1.00 98.38 109 ALA A O 1
ATOM 846 N N . GLY A 1 110 ? -13.990 -5.828 28.586 1.00 97.81 110 GLY A N 1
ATOM 847 C CA . GLY A 1 110 ? -12.654 -5.230 28.701 1.00 97.81 110 GLY A CA 1
ATOM 848 C C . GLY A 1 110 ? -11.562 -5.915 27.869 1.00 97.81 110 GLY A C 1
ATOM 849 O O . GLY A 1 110 ? -10.380 -5.648 28.075 1.00 97.81 110 GLY A O 1
ATOM 850 N N . ARG A 1 111 ? -11.924 -6.795 26.923 1.00 98.00 111 ARG A N 1
ATOM 851 C CA . ARG A 1 111 ? -10.964 -7.531 26.075 1.00 98.00 111 ARG A CA 1
ATOM 852 C C . ARG A 1 111 ? -10.400 -6.675 24.944 1.00 98.00 111 ARG A C 1
ATOM 854 O O . ARG A 1 111 ? -9.285 -6.921 24.490 1.00 98.00 111 ARG A O 1
ATOM 861 N N . ILE A 1 112 ? -11.176 -5.701 24.472 1.00 97.12 112 ILE A N 1
ATOM 862 C CA . ILE A 1 112 ? -10.783 -4.745 23.433 1.00 97.12 112 ILE A CA 1
ATOM 863 C C . ILE A 1 112 ? -11.280 -3.344 23.786 1.00 97.12 112 ILE A C 1
ATOM 865 O O . ILE A 1 112 ? -12.245 -3.184 24.527 1.00 97.12 112 ILE A O 1
ATOM 869 N N . HIS A 1 113 ? -10.642 -2.328 23.213 1.00 96.31 113 HIS A N 1
ATOM 870 C CA . HIS A 1 113 ? -11.144 -0.959 23.235 1.00 96.31 113 HIS A CA 1
ATOM 871 C C . HIS A 1 113 ? -11.760 -0.630 21.874 1.00 96.31 113 HIS A C 1
ATOM 873 O O . HIS A 1 113 ? -11.114 -0.835 20.844 1.00 96.31 113 HIS A O 1
ATOM 879 N N . LEU A 1 114 ? -12.996 -0.129 21.871 1.00 96.88 114 LEU A N 1
ATOM 880 C CA . LEU A 1 114 ? -13.682 0.325 20.665 1.00 96.88 114 LEU A CA 1
ATOM 881 C C . LEU A 1 114 ? -13.906 1.833 20.727 1.00 96.88 114 LEU A C 1
ATOM 883 O O . LEU A 1 114 ? -14.490 2.347 21.676 1.00 96.88 114 LEU A O 1
ATOM 887 N N . GLU A 1 115 ? -13.494 2.514 19.665 1.00 95.81 115 GLU A N 1
ATOM 888 C CA . GLU A 1 115 ? -13.761 3.927 19.432 1.00 95.81 115 GLU A CA 1
ATOM 889 C C . GLU A 1 115 ? -14.625 4.054 18.173 1.00 95.81 115 GLU A C 1
ATOM 891 O O . GLU A 1 115 ? -14.302 3.492 17.122 1.00 95.81 115 GLU A O 1
ATOM 896 N N . ARG A 1 116 ? -15.743 4.780 18.267 1.00 96.12 116 ARG A N 1
ATOM 897 C CA . ARG A 1 116 ? -16.578 5.083 17.099 1.00 96.12 116 ARG A CA 1
ATOM 898 C C . ARG A 1 116 ? -15.967 6.257 16.338 1.00 96.12 116 ARG A C 1
ATOM 900 O O . ARG A 1 116 ? -15.768 7.320 16.913 1.00 96.12 116 ARG A O 1
ATOM 907 N N . ILE A 1 117 ? -15.748 6.075 15.038 1.00 96.25 117 ILE A N 1
ATOM 908 C CA . ILE A 1 117 ? -15.277 7.125 14.126 1.00 96.25 117 ILE A CA 1
ATOM 909 C C . ILE A 1 117 ? -16.315 7.401 13.037 1.00 96.25 117 ILE A C 1
ATOM 911 O O . ILE A 1 117 ? -17.163 6.554 12.743 1.00 96.25 117 ILE A O 1
ATOM 915 N N . THR A 1 118 ? -16.237 8.566 12.399 1.00 97.06 118 THR A N 1
ATOM 916 C CA . THR A 1 118 ? -17.127 8.903 11.283 1.00 97.06 118 THR A CA 1
ATOM 917 C C . THR A 1 118 ? -16.725 8.198 9.985 1.00 97.06 118 THR A C 1
ATOM 919 O O . THR A 1 118 ? -15.599 7.713 9.814 1.00 97.06 118 THR A O 1
ATOM 922 N N . VAL A 1 119 ? -17.640 8.188 9.012 1.00 95.75 119 VAL A N 1
ATOM 923 C CA . VAL A 1 119 ? -17.369 7.674 7.660 1.00 95.75 119 VAL A CA 1
ATOM 924 C C . VAL A 1 119 ? -16.218 8.443 7.006 1.00 95.75 119 VAL A C 1
ATOM 926 O O . VAL A 1 119 ? -15.356 7.850 6.357 1.00 95.75 119 VAL A O 1
ATOM 929 N N . GLU A 1 120 ? -16.150 9.756 7.209 1.00 96.94 120 GLU A N 1
ATOM 930 C CA . GLU A 1 120 ? -15.098 10.621 6.671 1.00 96.94 120 GLU A CA 1
ATOM 931 C C . GLU A 1 120 ? -13.734 10.262 7.261 1.00 96.94 120 GLU A C 1
ATOM 933 O O . GLU A 1 120 ? -12.750 10.202 6.519 1.00 96.94 120 GLU A O 1
ATOM 938 N N . GLN A 1 121 ? -13.669 9.964 8.564 1.00 96.69 121 GLN A N 1
ATOM 939 C CA . GLN A 1 121 ? -12.451 9.475 9.215 1.00 96.69 121 GLN A CA 1
ATOM 940 C C . GLN A 1 121 ? -12.037 8.107 8.656 1.00 96.69 121 GLN A C 1
ATOM 942 O O . GLN A 1 121 ? -10.871 7.920 8.298 1.00 96.69 121 GLN A O 1
ATOM 947 N N . ALA A 1 122 ? -12.974 7.173 8.473 1.00 95.75 122 ALA A N 1
ATOM 948 C CA . ALA A 1 122 ? -12.683 5.878 7.849 1.00 95.75 122 ALA A CA 1
ATOM 949 C C . ALA A 1 122 ? -12.149 6.036 6.408 1.00 95.75 122 ALA A C 1
ATOM 951 O O . ALA A 1 122 ? -11.157 5.406 6.023 1.00 95.75 122 ALA A O 1
ATOM 952 N N . VAL A 1 123 ? -12.742 6.934 5.612 1.00 95.88 123 VAL A N 1
ATOM 953 C CA . VAL A 1 123 ? -12.276 7.254 4.250 1.00 95.88 123 VAL A CA 1
ATOM 954 C C . VAL A 1 123 ? -10.900 7.923 4.269 1.00 95.88 123 VAL A C 1
ATOM 956 O O . VAL A 1 123 ? -10.043 7.581 3.447 1.00 95.88 123 VAL A O 1
ATOM 959 N N . ALA A 1 124 ? -10.659 8.847 5.201 1.00 96.62 124 ALA A N 1
ATOM 960 C CA . ALA A 1 124 ? -9.374 9.523 5.367 1.00 96.62 124 ALA A CA 1
ATOM 961 C C . ALA A 1 124 ? -8.261 8.537 5.753 1.00 96.62 124 ALA A C 1
ATOM 963 O O . ALA A 1 124 ? -7.175 8.579 5.166 1.00 96.62 124 ALA A O 1
ATOM 964 N N . SER A 1 125 ? -8.567 7.598 6.651 1.00 95.75 125 SER A N 1
ATOM 965 C CA . SER A 1 125 ? -7.695 6.492 7.055 1.00 95.75 125 SER A CA 1
ATOM 966 C C . SER A 1 125 ? -7.254 5.655 5.847 1.00 95.75 125 SER A C 1
ATOM 968 O O . SER A 1 125 ? -6.076 5.361 5.668 1.00 95.75 125 SER A O 1
ATOM 970 N N . GLN A 1 126 ? -8.167 5.366 4.915 1.00 96.38 126 GLN A N 1
ATOM 971 C CA . GLN A 1 126 ? -7.869 4.562 3.719 1.00 96.38 126 GLN A CA 1
ATOM 972 C C . GLN A 1 126 ? -7.609 5.399 2.453 1.00 96.38 126 GLN A C 1
ATOM 974 O O . GLN A 1 126 ? -7.642 4.886 1.327 1.00 96.38 126 GLN A O 1
ATOM 979 N N . ALA A 1 127 ? -7.298 6.693 2.591 1.00 95.00 127 ALA A N 1
ATOM 980 C CA . ALA A 1 127 ? -7.236 7.622 1.458 1.00 95.00 127 ALA A CA 1
ATOM 981 C C . ALA A 1 127 ? -6.198 7.226 0.390 1.00 95.00 127 ALA A C 1
ATOM 983 O O . ALA A 1 127 ? -6.365 7.527 -0.794 1.00 95.00 127 ALA A O 1
ATOM 984 N N . GLY A 1 128 ? -5.110 6.553 0.783 1.00 92.94 128 GLY A N 1
ATOM 985 C CA . GLY A 1 128 ? -4.132 5.987 -0.153 1.00 92.94 128 GLY A CA 1
ATOM 986 C C . GLY A 1 128 ? -4.741 4.930 -1.073 1.00 92.94 128 GLY A C 1
ATOM 987 O O . GLY A 1 128 ? -4.573 5.019 -2.293 1.00 92.94 128 GLY A O 1
ATOM 988 N N . GLY A 1 129 ? -5.487 3.989 -0.491 1.00 94.56 129 GLY A N 1
ATOM 989 C CA . GLY A 1 129 ? -6.200 2.938 -1.213 1.00 94.56 129 GLY A CA 1
ATOM 990 C C . GLY A 1 129 ? -7.262 3.514 -2.143 1.00 94.56 129 GLY A C 1
ATOM 991 O O . GLY A 1 129 ? -7.244 3.222 -3.340 1.00 94.56 129 GLY A O 1
ATOM 992 N N . PHE A 1 130 ? -8.105 4.424 -1.643 1.00 95.69 130 PHE A N 1
ATOM 993 C CA . PHE A 1 130 ? -9.131 5.085 -2.458 1.00 95.69 130 PHE A CA 1
ATOM 994 C C . PHE A 1 130 ? -8.547 5.852 -3.646 1.00 95.69 130 PHE A C 1
ATOM 996 O O . PHE A 1 130 ? -9.067 5.741 -4.755 1.00 95.69 130 PHE A O 1
ATOM 1003 N N . ARG A 1 131 ? -7.432 6.575 -3.474 1.00 94.94 131 ARG A N 1
ATOM 1004 C CA . ARG A 1 131 ? -6.763 7.237 -4.609 1.00 94.94 131 ARG A CA 1
ATOM 1005 C C . ARG A 1 131 ? -6.307 6.237 -5.668 1.00 94.94 131 ARG A C 1
ATOM 1007 O O . ARG A 1 131 ? -6.531 6.473 -6.849 1.00 94.94 131 ARG A O 1
ATOM 1014 N N . GLN A 1 132 ? -5.689 5.123 -5.272 1.00 94.19 132 GLN A N 1
ATOM 1015 C CA . GLN A 1 132 ? -5.187 4.134 -6.231 1.00 94.19 132 GLN A CA 1
ATOM 1016 C C . GLN A 1 132 ? -6.308 3.383 -6.949 1.00 94.19 132 GLN A C 1
ATOM 1018 O O . GLN A 1 132 ? -6.205 3.174 -8.157 1.00 94.19 132 GLN A O 1
ATOM 1023 N N . ARG A 1 133 ? -7.365 2.998 -6.228 1.00 96.00 133 ARG A N 1
ATOM 1024 C CA . ARG A 1 133 ? -8.442 2.124 -6.721 1.00 96.00 133 ARG A CA 1
ATOM 1025 C C . ARG A 1 133 ? -9.647 2.873 -7.293 1.00 96.00 133 ARG A C 1
ATOM 1027 O O . ARG A 1 133 ? -10.486 2.265 -7.939 1.00 96.00 133 ARG A O 1
ATOM 1034 N N . ARG A 1 134 ? -9.710 4.199 -7.122 1.00 95.94 134 ARG A N 1
ATOM 1035 C CA . ARG A 1 134 ? -10.681 5.080 -7.793 1.00 95.94 134 ARG A CA 1
ATOM 1036 C C . ARG A 1 134 ? -9.989 5.974 -8.818 1.00 95.94 134 ARG A C 1
ATOM 1038 O O . ARG A 1 134 ? -9.956 5.634 -9.994 1.00 95.94 134 ARG A O 1
ATOM 1045 N N . GLU A 1 135 ? -9.375 7.075 -8.384 1.00 96.31 135 GLU A N 1
ATOM 1046 C CA . GLU A 1 135 ? -8.755 8.071 -9.279 1.00 96.31 135 GLU A CA 1
ATOM 1047 C C . GLU A 1 135 ? -7.707 7.447 -10.223 1.00 96.31 135 GLU A C 1
ATOM 1049 O O . GLU A 1 135 ? -7.750 7.646 -11.439 1.00 96.31 135 GLU A O 1
ATOM 1054 N N . GLY A 1 136 ? -6.780 6.660 -9.671 1.00 96.94 136 GLY A N 1
ATOM 1055 C CA . GLY A 1 136 ? -5.751 5.962 -10.438 1.00 96.94 136 GLY A CA 1
ATOM 1056 C C . GLY A 1 136 ? -6.320 4.882 -11.354 1.00 96.94 136 GLY A C 1
ATOM 1057 O O . GLY A 1 136 ? -5.851 4.739 -12.484 1.00 96.94 136 GLY A O 1
ATOM 1058 N N . LEU A 1 137 ? -7.353 4.166 -10.900 1.00 98.06 137 LEU A N 1
ATOM 1059 C CA . LEU A 1 137 ? -8.040 3.159 -11.705 1.00 98.06 137 LEU A CA 1
ATOM 1060 C C . LEU A 1 137 ? -8.693 3.794 -12.931 1.00 98.06 137 LEU A C 1
ATOM 1062 O O . LEU A 1 137 ? -8.422 3.350 -14.040 1.00 98.06 137 LEU A O 1
ATOM 1066 N N . ALA A 1 138 ? -9.466 4.869 -12.758 1.00 98.25 138 ALA A N 1
ATOM 1067 C CA . ALA A 1 138 ? -10.124 5.576 -13.860 1.00 98.25 138 ALA A CA 1
ATOM 1068 C C . ALA A 1 138 ? -9.136 5.936 -14.983 1.00 98.25 138 ALA A C 1
ATOM 1070 O O . ALA A 1 138 ? -9.426 5.769 -16.169 1.00 98.25 138 ALA A O 1
ATOM 1071 N N . TYR A 1 139 ? -7.936 6.378 -14.604 1.00 98.38 139 TYR A N 1
ATOM 1072 C CA . TYR A 1 139 ? -6.890 6.718 -15.558 1.00 98.38 139 TYR A CA 1
ATOM 1073 C C . TYR A 1 139 ? -6.245 5.496 -16.219 1.00 98.38 139 TYR A C 1
ATOM 1075 O O . TYR A 1 139 ? -6.007 5.525 -17.425 1.00 98.38 139 TYR A O 1
ATOM 1083 N N . ARG A 1 140 ? -5.998 4.408 -15.479 1.00 97.75 140 ARG A N 1
ATOM 1084 C CA . ARG A 1 140 ? -5.492 3.153 -16.066 1.00 97.75 140 ARG A CA 1
ATOM 1085 C C . ARG A 1 140 ? -6.494 2.524 -17.034 1.00 97.75 140 ARG A C 1
ATOM 1087 O O . ARG A 1 140 ? -6.075 2.072 -18.093 1.00 97.75 140 ARG A O 1
ATOM 1094 N N . LEU A 1 141 ? -7.793 2.568 -16.726 1.00 98.44 141 LEU A N 1
ATOM 1095 C CA . LEU A 1 141 ? -8.853 2.121 -17.636 1.00 98.44 141 LEU A CA 1
ATOM 1096 C C . LEU A 1 141 ? -8.858 2.951 -18.926 1.00 98.44 141 LEU A C 1
ATOM 1098 O O . LEU A 1 141 ? 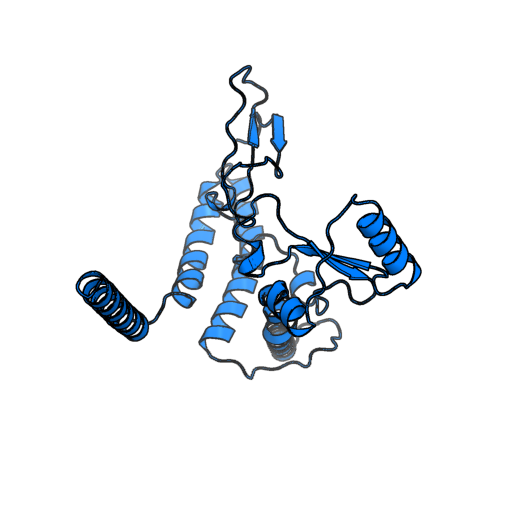-8.866 2.382 -20.008 1.00 98.44 141 LEU A O 1
ATOM 1102 N N . TYR A 1 142 ? -8.749 4.281 -18.820 1.00 98.44 142 TYR A N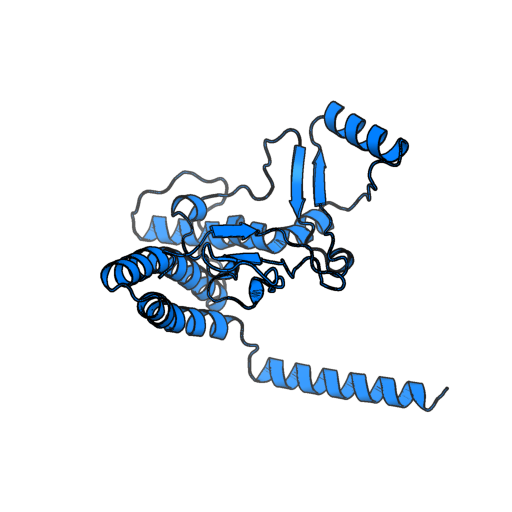 1
ATOM 1103 C CA . TYR A 1 142 ? -8.635 5.158 -19.993 1.00 98.44 142 TYR A CA 1
ATOM 1104 C C . TYR A 1 142 ? -7.410 4.826 -20.859 1.00 98.44 142 TYR A C 1
ATOM 1106 O O . TYR A 1 142 ? -7.498 4.831 -22.085 1.00 98.44 142 TYR A O 1
ATOM 1114 N N . LEU A 1 143 ? -6.259 4.547 -20.238 1.00 97.81 143 LEU A N 1
ATOM 1115 C CA . LEU A 1 143 ? -5.056 4.155 -20.975 1.00 97.81 143 LEU A CA 1
ATOM 1116 C C . LEU A 1 143 ? -5.218 2.796 -21.664 1.00 97.81 143 LEU A C 1
ATOM 1118 O O . LEU A 1 143 ? -4.746 2.657 -22.789 1.00 97.81 143 LEU A O 1
ATOM 1122 N N . ALA A 1 144 ? -5.879 1.835 -21.012 1.00 97.31 144 ALA A N 1
ATOM 1123 C CA . ALA A 1 144 ? -6.178 0.527 -21.589 1.00 97.31 144 ALA A CA 1
ATOM 1124 C C . ALA A 1 144 ? -7.104 0.655 -22.809 1.00 97.31 144 ALA A C 1
ATOM 1126 O O . ALA A 1 144 ? -6.766 0.166 -23.884 1.00 97.31 144 ALA A O 1
ATOM 1127 N N . ASP A 1 145 ? -8.195 1.415 -22.668 1.00 98.00 145 ASP A N 1
ATOM 1128 C CA . ASP A 1 145 ? -9.159 1.668 -23.745 1.00 98.00 145 ASP A CA 1
ATOM 1129 C C . ASP A 1 145 ? -8.482 2.350 -24.944 1.00 98.00 145 ASP A C 1
ATOM 1131 O O . ASP A 1 145 ? -8.647 1.928 -26.085 1.00 98.00 145 ASP A O 1
ATOM 1135 N N . ARG A 1 146 ? -7.635 3.360 -24.695 1.00 98.00 146 ARG A N 1
ATOM 1136 C CA . ARG A 1 146 ? -6.883 4.057 -25.753 1.00 98.00 146 ARG A CA 1
ATOM 1137 C C . ARG A 1 146 ? -5.863 3.158 -26.457 1.00 98.00 146 ARG A C 1
ATOM 1139 O O . ARG A 1 146 ? -5.520 3.418 -27.604 1.00 98.00 146 ARG A O 1
ATOM 1146 N N . ALA A 1 147 ? -5.319 2.168 -25.756 1.00 97.25 147 ALA A N 1
ATOM 1147 C CA . ALA A 1 147 ? -4.357 1.224 -26.314 1.00 97.25 147 ALA A CA 1
ATOM 1148 C C . ALA A 1 147 ? -5.028 0.032 -27.018 1.00 97.25 147 ALA A C 1
ATOM 1150 O O . ALA A 1 147 ? -4.317 -0.801 -27.569 1.00 97.25 147 ALA A O 1
ATOM 1151 N N . GLY A 1 148 ? -6.363 -0.074 -26.981 1.00 97.44 148 GLY A N 1
ATOM 1152 C CA . GLY A 1 148 ? -7.091 -1.211 -27.546 1.00 97.44 148 GLY A CA 1
ATOM 1153 C C . GLY A 1 148 ? -6.813 -2.537 -26.831 1.00 97.44 148 GLY A C 1
ATOM 1154 O O . GLY A 1 148 ? -7.037 -3.597 -27.407 1.00 97.44 148 GLY A O 1
ATOM 1155 N N . VAL A 1 149 ? -6.303 -2.503 -25.594 1.00 95.62 149 VAL A N 1
ATOM 1156 C CA . VAL A 1 149 ? -6.010 -3.722 -24.829 1.00 95.62 149 VAL A CA 1
ATOM 1157 C C . VAL A 1 149 ? -7.225 -4.143 -24.015 1.00 95.62 149 VAL A C 1
ATOM 1159 O O . VAL A 1 149 ? -7.919 -3.309 -23.429 1.00 95.62 149 VAL A O 1
ATOM 1162 N N . TRP A 1 150 ? -7.465 -5.453 -23.945 1.00 96.50 150 TRP A N 1
ATOM 1163 C CA . TRP A 1 150 ? -8.539 -5.994 -23.120 1.00 96.50 150 TRP A CA 1
ATOM 1164 C C . TRP A 1 150 ? -8.361 -5.587 -21.652 1.00 96.50 150 TRP A C 1
ATOM 1166 O O . TRP A 1 150 ? -7.255 -5.602 -21.103 1.00 96.50 150 TRP A O 1
ATOM 1176 N N . ARG A 1 151 ? -9.476 -5.251 -21.002 1.00 96.44 151 ARG A N 1
ATOM 1177 C CA . ARG A 1 151 ? -9.533 -4.976 -19.567 1.00 96.44 151 ARG A CA 1
ATOM 1178 C C . ARG A 1 151 ? -10.876 -5.414 -18.975 1.00 96.44 151 ARG A C 1
ATOM 1180 O O . ARG A 1 151 ? -11.889 -5.360 -19.673 1.00 96.44 151 ARG A O 1
ATOM 1187 N N . PRO A 1 152 ? -10.929 -5.784 -17.684 1.00 96.81 152 PRO A N 1
ATOM 1188 C CA . PRO A 1 15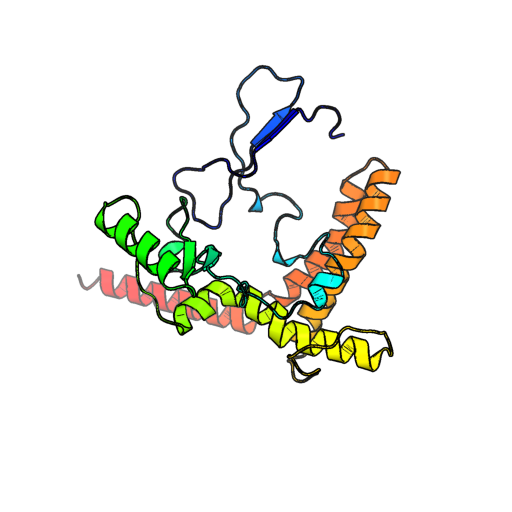2 ? -12.182 -6.179 -17.051 1.00 96.81 152 PRO A CA 1
ATOM 1189 C C . PRO A 1 152 ? -13.179 -5.005 -16.952 1.00 96.81 152 PRO A C 1
ATOM 1191 O O . PRO A 1 152 ? -12.764 -3.836 -16.871 1.00 96.81 152 PRO A O 1
ATOM 1194 N N . PRO A 1 153 ? -14.496 -5.287 -16.902 1.00 96.31 153 PRO A N 1
ATOM 1195 C CA . PRO A 1 153 ? -15.499 -4.284 -16.567 1.00 96.31 153 PRO A CA 1
ATOM 1196 C C . PRO A 1 153 ? -15.287 -3.787 -15.131 1.00 96.31 153 PRO A C 1
ATOM 1198 O O . PRO A 1 153 ? -14.890 -4.548 -14.243 1.00 96.31 153 PRO A O 1
ATOM 1201 N N . LYS A 1 154 ? -15.513 -2.488 -14.905 1.00 97.25 154 LYS A N 1
ATOM 1202 C CA . LYS A 1 154 ? -15.346 -1.839 -13.598 1.00 97.25 154 LYS A CA 1
ATOM 1203 C C . LYS A 1 154 ? -16.445 -0.825 -13.341 1.00 97.25 154 LYS A C 1
ATOM 1205 O O . LYS A 1 154 ? -16.933 -0.191 -14.272 1.00 97.25 154 LYS A O 1
ATOM 1210 N N . ARG A 1 155 ? -16.777 -0.642 -12.059 1.00 96.06 155 ARG A N 1
ATOM 1211 C CA . ARG A 1 155 ? -17.749 0.365 -11.594 1.00 96.06 155 ARG A CA 1
ATOM 1212 C C . ARG A 1 155 ? -17.231 1.785 -11.815 1.00 96.06 155 ARG A C 1
ATOM 1214 O O . ARG A 1 155 ? -17.987 2.716 -12.072 1.00 96.06 155 ARG A O 1
ATOM 1221 N N . VAL A 1 156 ? -15.911 1.943 -11.736 1.00 96.94 156 VAL A N 1
ATOM 1222 C CA . VAL A 1 156 ? -15.212 3.195 -12.020 1.00 96.94 156 VAL A CA 1
ATOM 1223 C C . VAL A 1 156 ? -15.170 3.434 -13.528 1.00 96.94 156 VAL A C 1
ATOM 1225 O O . VAL A 1 156 ? -14.659 2.609 -14.282 1.00 96.94 156 VAL A O 1
ATOM 1228 N N . ARG A 1 157 ? -15.664 4.596 -13.970 1.00 97.19 157 ARG A N 1
ATOM 1229 C CA . ARG A 1 157 ? -15.625 4.990 -15.384 1.00 97.19 157 ARG A CA 1
ATOM 1230 C C . ARG A 1 157 ? -14.203 5.397 -15.816 1.00 97.19 157 ARG A C 1
ATOM 1232 O O . ARG A 1 157 ? -13.527 6.098 -15.056 1.00 97.19 157 ARG A O 1
ATOM 1239 N N . PRO A 1 158 ? -13.758 5.028 -17.032 1.00 97.94 158 PRO A N 1
ATOM 1240 C CA . PRO A 1 158 ? -12.511 5.525 -17.612 1.00 97.94 158 PRO A CA 1
ATOM 1241 C C . PRO A 1 158 ? -12.476 7.057 -17.648 1.00 97.94 158 PRO A C 1
ATOM 1243 O O . PRO A 1 158 ? -13.452 7.703 -18.028 1.00 97.94 158 PRO A O 1
ATOM 1246 N N . SER A 1 159 ? -11.357 7.666 -17.249 1.00 98.06 159 SER A N 1
ATOM 1247 C CA . SER A 1 159 ? -11.219 9.125 -17.245 1.00 98.06 159 SER A CA 1
ATOM 1248 C C . SER A 1 159 ? -9.772 9.591 -17.370 1.00 98.06 159 SER A C 1
ATOM 1250 O O . SER A 1 159 ? -8.865 9.089 -16.713 1.00 98.06 159 SER A O 1
ATOM 1252 N N . ASN A 1 160 ? -9.573 10.645 -18.161 1.00 97.06 160 ASN A N 1
ATOM 1253 C CA . ASN A 1 160 ? -8.300 11.354 -18.308 1.00 97.06 160 ASN A CA 1
ATOM 1254 C C . ASN A 1 160 ? -8.296 12.720 -17.586 1.00 97.06 160 ASN A C 1
ATOM 1256 O O . ASN A 1 160 ? -7.403 13.546 -17.805 1.00 97.06 160 ASN A O 1
ATOM 1260 N N . ARG A 1 161 ? -9.293 13.001 -16.736 1.00 96.19 161 ARG A N 1
ATOM 1261 C CA . ARG A 1 161 ? -9.483 14.301 -16.062 1.00 96.19 161 ARG A CA 1
ATOM 1262 C C . ARG A 1 161 ? -8.604 14.447 -14.813 1.00 96.19 161 ARG A C 1
ATOM 1264 O O . ARG A 1 161 ? -9.097 14.625 -13.710 1.00 96.19 161 ARG A O 1
ATOM 1271 N N . LEU A 1 162 ? -7.287 14.355 -14.996 1.00 95.75 162 LEU A N 1
ATOM 1272 C CA . LEU A 1 162 ? -6.285 14.488 -13.933 1.00 95.75 162 LEU A CA 1
ATOM 1273 C C . LEU A 1 162 ? -5.218 15.524 -14.291 1.00 95.75 162 LEU A C 1
ATOM 1275 O O . LEU A 1 162 ? -4.942 15.778 -15.467 1.00 95.75 162 LEU A O 1
ATOM 1279 N N . SER A 1 163 ? -4.542 16.070 -13.280 1.00 95.81 163 SER A N 1
ATOM 1280 C CA . SER A 1 163 ? -3.376 16.929 -13.512 1.00 95.81 163 SER A CA 1
ATOM 1281 C C . SER A 1 163 ? -2.241 16.157 -14.199 1.00 95.81 163 SER A C 1
ATOM 1283 O O . SER A 1 163 ? -2.070 14.951 -13.991 1.00 95.81 163 SER A O 1
ATOM 1285 N N . ARG A 1 164 ? -1.405 16.854 -14.984 1.00 95.88 164 ARG A N 1
ATOM 1286 C CA . ARG A 1 164 ? -0.231 16.248 -15.650 1.00 95.88 164 ARG A CA 1
ATOM 1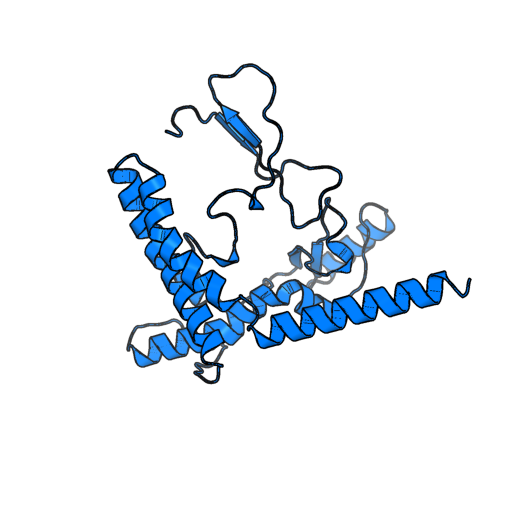287 C C . ARG A 1 164 ? 0.672 15.510 -14.653 1.00 95.88 164 ARG A C 1
ATOM 1289 O O . ARG A 1 164 ? 1.119 14.399 -14.931 1.00 95.88 164 ARG A O 1
ATOM 1296 N N . ARG A 1 165 ? 0.862 16.091 -13.462 1.00 94.94 165 ARG A N 1
ATOM 1297 C CA . ARG A 1 165 ? 1.626 15.494 -12.356 1.00 94.94 165 ARG A CA 1
ATOM 1298 C C . ARG A 1 165 ? 1.004 14.181 -11.872 1.00 94.94 165 ARG A C 1
ATOM 1300 O O . ARG A 1 165 ? 1.725 13.201 -11.731 1.00 94.94 165 ARG A O 1
ATOM 1307 N N . ARG A 1 166 ? -0.318 14.126 -11.659 1.00 95.06 166 ARG A N 1
ATOM 1308 C CA . ARG A 1 166 ? -1.009 12.889 -11.239 1.00 95.06 166 ARG A CA 1
ATOM 1309 C C . ARG A 1 166 ? -0.922 11.792 -12.293 1.00 95.06 166 ARG A C 1
ATOM 1311 O O . ARG A 1 166 ? -0.600 10.658 -11.954 1.00 95.06 166 ARG A O 1
ATOM 1318 N N . LYS A 1 167 ? -1.096 12.142 -13.568 1.00 97.25 167 LYS A N 1
ATOM 1319 C CA . LYS A 1 167 ? -0.901 11.207 -14.688 1.00 97.25 167 LYS A CA 1
ATOM 1320 C C . LYS A 1 167 ? 0.511 10.623 -14.706 1.00 97.25 167 LYS A C 1
ATOM 1322 O O . LYS A 1 167 ? 0.669 9.423 -14.909 1.00 97.25 167 LYS A O 1
ATOM 1327 N N . ALA A 1 168 ? 1.528 11.457 -14.484 1.00 96.94 168 ALA A N 1
ATOM 1328 C CA . ALA A 1 168 ? 2.919 11.015 -14.416 1.00 96.94 168 ALA A CA 1
ATOM 1329 C C . ALA A 1 168 ? 3.170 10.072 -13.228 1.00 96.94 168 ALA A C 1
ATOM 1331 O O . ALA A 1 168 ? 3.787 9.030 -13.419 1.00 96.94 168 ALA A O 1
ATOM 1332 N N . ILE A 1 169 ? 2.617 10.380 -12.046 1.00 95.88 169 ILE A N 1
ATOM 1333 C CA . ILE A 1 169 ? 2.686 9.507 -10.862 1.00 95.88 169 ILE A CA 1
ATOM 1334 C C . ILE A 1 169 ? 2.098 8.127 -11.173 1.00 95.88 169 ILE A C 1
ATOM 1336 O O . ILE A 1 169 ? 2.758 7.121 -10.929 1.00 95.88 169 ILE A O 1
ATOM 1340 N N . TYR A 1 170 ? 0.885 8.060 -11.729 1.00 95.94 170 TYR A N 1
ATOM 1341 C CA . TYR A 1 170 ? 0.243 6.773 -12.014 1.00 95.94 170 TYR A CA 1
ATOM 1342 C C . TYR A 1 170 ? 0.977 5.968 -13.088 1.00 95.94 170 TYR A C 1
ATOM 1344 O O . TYR A 1 170 ? 1.165 4.771 -12.899 1.00 95.94 170 TYR A O 1
ATOM 1352 N N . ARG A 1 171 ? 1.472 6.615 -14.154 1.00 96.19 171 ARG A N 1
ATOM 1353 C CA . ARG A 1 171 ? 2.301 5.936 -15.167 1.00 96.19 171 ARG A CA 1
ATOM 1354 C C . ARG A 1 171 ? 3.583 5.366 -14.571 1.00 96.19 171 ARG A C 1
ATOM 1356 O O . ARG A 1 171 ? 3.901 4.215 -14.835 1.00 96.19 171 ARG A O 1
ATOM 1363 N N . LEU A 1 172 ? 4.296 6.147 -13.755 1.00 96.31 172 LEU A N 1
ATOM 1364 C CA . LEU A 1 172 ? 5.525 5.673 -13.120 1.00 96.31 172 LEU A CA 1
ATOM 1365 C C . LEU A 1 172 ? 5.263 4.527 -12.146 1.00 96.31 172 LEU A C 1
ATOM 1367 O O . LEU A 1 172 ? 6.066 3.611 -12.103 1.00 96.31 172 LEU A O 1
ATOM 1371 N N . ARG A 1 173 ? 4.147 4.525 -11.409 1.00 95.56 173 ARG A N 1
ATOM 1372 C CA .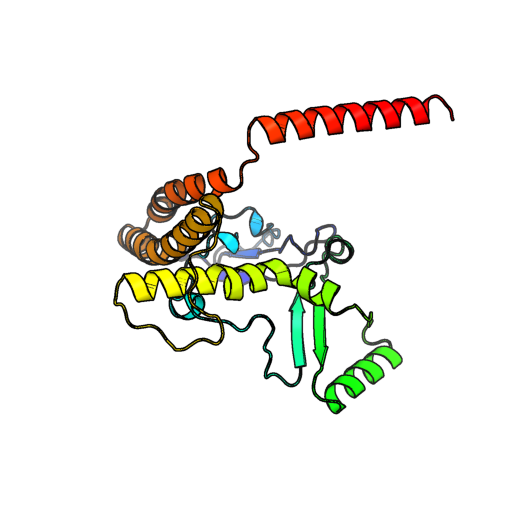 ARG A 1 173 ? 3.795 3.395 -10.532 1.00 95.56 173 ARG A CA 1
ATOM 1373 C C . ARG A 1 173 ? 3.548 2.105 -11.307 1.00 95.56 173 ARG A C 1
ATOM 1375 O O . ARG A 1 173 ? 4.086 1.074 -10.922 1.00 95.56 173 ARG A O 1
ATOM 1382 N N . THR A 1 174 ? 2.783 2.166 -12.398 1.00 94.69 174 THR A N 1
ATOM 1383 C CA . THR A 1 174 ? 2.580 1.000 -13.273 1.00 94.69 174 THR A CA 1
ATOM 1384 C C . THR A 1 174 ? 3.910 0.535 -13.870 1.00 94.69 174 THR A C 1
ATOM 1386 O O . THR A 1 174 ? 4.223 -0.648 -13.803 1.00 94.69 174 THR A O 1
ATOM 1389 N N . LEU A 1 175 ? 4.751 1.467 -14.333 1.00 96.00 175 LEU A N 1
ATOM 1390 C CA . LEU A 1 175 ? 6.072 1.143 -14.873 1.00 96.00 175 LEU A CA 1
ATOM 1391 C C . LEU A 1 175 ? 7.018 0.529 -13.827 1.00 96.00 175 LEU A C 1
ATOM 1393 O O . LEU A 1 175 ? 7.730 -0.417 -14.145 1.00 96.00 175 LEU A O 1
ATOM 1397 N N . LEU A 1 176 ? 7.047 1.055 -12.597 1.00 97.06 176 LEU A N 1
ATOM 1398 C CA . LEU A 1 176 ? 7.844 0.520 -11.485 1.00 97.06 176 LEU A CA 1
ATOM 1399 C C . LEU A 1 176 ? 7.417 -0.912 -11.154 1.00 97.06 176 LEU A C 1
ATOM 1401 O O . LEU A 1 176 ? 8.273 -1.782 -11.006 1.00 97.06 176 LEU A O 1
ATOM 1405 N N . SER A 1 177 ? 6.106 -1.153 -11.076 1.00 95.75 177 SER A N 1
ATOM 1406 C CA . SER A 1 177 ? 5.541 -2.486 -10.867 1.00 95.75 177 SER A CA 1
ATOM 1407 C C . SER A 1 177 ? 5.971 -3.449 -11.971 1.00 95.75 177 SER A C 1
ATOM 1409 O O . SER A 1 177 ? 6.612 -4.453 -11.672 1.00 95.75 177 SER A O 1
ATOM 1411 N N . GLU A 1 178 ? 5.734 -3.112 -13.237 1.00 94.94 178 GLU A N 1
ATOM 1412 C CA . GLU A 1 178 ? 6.051 -3.978 -14.379 1.00 94.94 178 GLU A CA 1
ATOM 1413 C C . GLU A 1 178 ? 7.559 -4.243 -14.515 1.00 94.94 178 GLU A C 1
ATOM 1415 O O . GLU A 1 178 ? 7.980 -5.395 -14.636 1.00 94.94 178 GLU A O 1
ATOM 1420 N N . ARG A 1 179 ? 8.402 -3.202 -14.432 1.00 96.94 179 ARG A N 1
ATOM 1421 C CA . ARG A 1 179 ? 9.859 -3.362 -14.570 1.00 96.94 179 ARG A CA 1
ATOM 1422 C C . ARG A 1 179 ? 10.503 -4.096 -13.409 1.00 96.94 179 ARG A C 1
ATOM 1424 O O . ARG A 1 179 ? 11.497 -4.774 -13.650 1.00 96.94 179 ARG A O 1
ATOM 1431 N N . SER A 1 180 ? 9.960 -3.992 -12.195 1.00 97.50 180 SER A N 1
ATOM 1432 C CA . SER A 1 180 ? 10.543 -4.660 -11.024 1.00 97.50 180 SER A CA 1
ATOM 1433 C C . SER A 1 180 ? 10.657 -6.174 -11.216 1.00 97.50 180 SER A C 1
ATOM 1435 O O . SER A 1 180 ? 11.701 -6.741 -10.904 1.00 97.50 180 SER A O 1
ATOM 1437 N N . HIS A 1 181 ? 9.655 -6.810 -11.834 1.00 96.50 181 HIS A N 1
ATOM 1438 C CA . HIS A 1 181 ? 9.693 -8.238 -12.161 1.00 96.50 181 HIS A CA 1
ATOM 1439 C C . HIS A 1 181 ? 10.856 -8.569 -13.104 1.00 96.50 181 HIS A C 1
ATOM 1441 O O . HIS A 1 181 ? 11.683 -9.423 -12.795 1.00 96.50 181 HIS A O 1
ATOM 1447 N N . ALA A 1 182 ? 10.971 -7.854 -14.226 1.00 96.44 182 ALA A N 1
ATOM 1448 C CA . ALA A 1 182 ? 12.021 -8.097 -15.218 1.00 96.44 182 ALA A CA 1
ATOM 1449 C C . ALA A 1 182 ? 13.433 -7.771 -14.693 1.00 96.44 182 ALA A C 1
ATOM 1451 O O . ALA A 1 182 ? 14.376 -8.516 -14.957 1.00 96.44 182 ALA A O 1
ATOM 1452 N N . ALA A 1 183 ? 13.576 -6.680 -13.938 1.00 97.12 183 ALA A N 1
ATOM 1453 C CA . ALA A 1 183 ? 14.836 -6.276 -13.317 1.00 97.12 183 ALA A CA 1
ATOM 1454 C C . ALA A 1 183 ? 15.309 -7.314 -12.294 1.00 97.12 183 ALA A C 1
ATOM 1456 O O . ALA A 1 183 ? 16.488 -7.662 -12.245 1.00 97.12 183 ALA A O 1
ATOM 1457 N N . PHE A 1 184 ? 14.385 -7.866 -11.505 1.00 96.56 184 PHE A N 1
ATOM 1458 C CA . PHE A 1 184 ? 14.728 -8.881 -10.518 1.00 96.56 184 PHE A CA 1
ATOM 1459 C C . PHE A 1 184 ? 15.113 -10.204 -11.179 1.00 96.56 184 PHE A C 1
ATOM 1461 O O . PHE A 1 184 ? 16.092 -10.822 -10.775 1.00 96.56 184 PHE A O 1
ATOM 1468 N N . GLN A 1 185 ? 14.432 -10.596 -12.259 1.00 96.81 185 GLN A N 1
ATOM 1469 C CA . GLN A 1 185 ? 14.829 -11.760 -13.060 1.00 96.81 185 GLN A CA 1
ATOM 1470 C C . GLN A 1 185 ? 16.252 -11.621 -13.625 1.00 96.81 185 GLN A C 1
ATOM 1472 O O . GLN A 1 185 ? 17.018 -12.585 -13.611 1.00 96.81 185 GLN A O 1
ATOM 1477 N N . ARG A 1 186 ? 16.650 -10.423 -14.077 1.00 96.75 186 ARG A N 1
ATOM 1478 C CA . ARG A 1 186 ? 18.040 -10.153 -14.490 1.00 96.75 186 ARG A CA 1
ATOM 1479 C C . ARG A 1 186 ? 19.021 -10.254 -13.325 1.00 96.75 186 ARG A C 1
ATOM 1481 O O . ARG A 1 186 ? 20.063 -10.885 -13.476 1.00 96.75 186 ARG A O 1
ATOM 1488 N N . ALA A 1 187 ? 18.673 -9.701 -12.166 1.00 96.19 187 ALA A N 1
ATOM 1489 C CA . ALA A 1 187 ? 19.493 -9.804 -10.961 1.00 96.19 187 ALA A CA 1
ATOM 1490 C C . ALA A 1 187 ? 19.698 -11.257 -10.505 1.00 96.19 187 ALA A C 1
ATOM 1492 O O . ALA A 1 187 ? 20.808 -11.615 -10.116 1.00 96.19 187 ALA A O 1
ATOM 1493 N N . LEU A 1 188 ? 18.664 -12.103 -10.608 1.00 94.69 188 LEU A N 1
ATOM 1494 C CA . LEU A 1 188 ? 18.760 -13.538 -10.322 1.00 94.69 188 LEU A CA 1
ATOM 1495 C C . LEU A 1 188 ? 19.723 -14.241 -11.285 1.00 94.69 188 LEU A C 1
ATOM 1497 O O . LEU A 1 188 ? 20.611 -14.954 -10.830 1.00 94.69 188 LEU A O 1
ATOM 1501 N N . LYS A 1 189 ? 19.598 -13.994 -12.597 1.00 96.38 189 LYS A N 1
ATOM 1502 C CA . LYS A 1 189 ? 20.500 -14.567 -13.616 1.00 96.38 189 LYS A CA 1
ATOM 1503 C C . LYS A 1 189 ? 21.957 -14.145 -13.425 1.00 96.38 189 LYS A C 1
ATOM 1505 O O . LYS A 1 189 ? 22.853 -14.945 -13.650 1.00 96.38 189 LYS A O 1
ATOM 1510 N N . ALA A 1 190 ? 22.183 -12.902 -13.006 1.00 95.44 190 ALA A N 1
ATOM 1511 C CA . ALA A 1 190 ? 23.516 -12.371 -12.734 1.00 95.44 190 ALA A CA 1
ATOM 1512 C C . ALA A 1 190 ? 24.056 -12.737 -11.337 1.00 95.44 190 ALA A C 1
ATOM 1514 O O . ALA A 1 190 ? 25.198 -12.414 -11.029 1.00 95.44 190 ALA A O 1
ATOM 1515 N N . GLY A 1 191 ? 23.239 -13.337 -10.461 1.00 94.12 191 GLY A N 1
ATOM 1516 C CA . GLY A 1 191 ? 23.607 -13.590 -9.065 1.00 94.12 191 GLY A CA 1
ATOM 1517 C C . GLY A 1 191 ? 23.885 -12.321 -8.243 1.00 94.12 191 GLY A C 1
ATOM 1518 O O . GLY A 1 191 ? 24.545 -12.400 -7.208 1.00 94.12 191 GLY A O 1
ATOM 1519 N N . ALA A 1 192 ? 23.396 -11.151 -8.677 1.00 94.06 192 ALA A N 1
ATOM 1520 C CA . ALA A 1 192 ? 23.783 -9.847 -8.136 1.00 94.06 192 ALA A CA 1
ATOM 1521 C C . ALA A 1 192 ? 22.574 -8.920 -7.912 1.00 94.06 192 ALA A C 1
ATOM 1523 O O . ALA A 1 192 ? 21.999 -8.376 -8.855 1.00 94.06 192 ALA A O 1
ATOM 1524 N N . PHE A 1 193 ? 22.214 -8.676 -6.644 1.00 92.69 193 PHE A N 1
ATOM 1525 C CA . PHE A 1 193 ? 21.078 -7.814 -6.273 1.00 92.69 193 PHE A CA 1
ATOM 1526 C C . PHE A 1 193 ? 21.246 -6.350 -6.710 1.00 92.69 193 PHE A C 1
ATOM 1528 O O . PHE A 1 193 ? 20.259 -5.674 -7.003 1.00 92.69 193 PHE A O 1
ATOM 1535 N N . GLU A 1 194 ? 22.484 -5.859 -6.809 1.00 95.56 194 GLU A N 1
ATOM 1536 C CA . GLU A 1 194 ? 22.760 -4.490 -7.262 1.00 95.56 194 GLU A CA 1
ATOM 1537 C C . GLU A 1 194 ? 22.255 -4.227 -8.687 1.00 95.56 194 GLU A C 1
ATOM 1539 O O . GLU A 1 194 ? 21.870 -3.101 -8.991 1.00 95.56 194 GLU A O 1
ATOM 1544 N N . VAL A 1 195 ? 22.146 -5.258 -9.536 1.00 95.81 195 VAL A N 1
ATOM 1545 C CA . VAL A 1 195 ? 21.521 -5.138 -10.865 1.00 95.81 195 VAL A CA 1
ATOM 1546 C C . VAL A 1 195 ? 20.070 -4.668 -10.729 1.00 95.81 195 VAL A C 1
ATOM 1548 O O . VAL A 1 195 ? 19.672 -3.688 -11.356 1.00 95.81 195 VAL A O 1
ATOM 1551 N N . PHE A 1 196 ? 19.294 -5.296 -9.837 1.00 96.69 196 PHE A N 1
ATOM 1552 C CA . PHE A 1 196 ? 17.920 -4.874 -9.556 1.00 96.69 196 PHE A CA 1
ATOM 1553 C C . PHE A 1 196 ? 17.886 -3.463 -8.971 1.00 96.69 196 PHE A C 1
ATOM 1555 O O . PHE A 1 196 ? 17.102 -2.625 -9.419 1.00 96.69 196 PHE A O 1
ATOM 1562 N N . ARG A 1 197 ? 18.746 -3.183 -7.982 1.00 96.44 197 ARG A N 1
ATOM 1563 C CA . ARG A 1 197 ? 18.784 -1.871 -7.330 1.00 96.44 197 ARG A CA 1
ATOM 1564 C C . ARG A 1 197 ? 19.042 -0.759 -8.345 1.00 96.44 197 ARG A C 1
ATOM 1566 O O . ARG A 1 197 ? 18.252 0.180 -8.402 1.00 96.44 197 ARG A O 1
ATOM 1573 N N . ASN A 1 198 ? 20.085 -0.887 -9.160 1.00 95.44 198 ASN A N 1
ATOM 1574 C CA . ASN A 1 198 ? 20.504 0.129 -10.125 1.00 95.44 198 ASN A CA 1
ATOM 1575 C C . ASN A 1 198 ? 19.438 0.383 -11.195 1.00 95.44 198 ASN A C 1
ATOM 1577 O O . ASN A 1 198 ? 19.106 1.537 -11.474 1.00 95.44 198 ASN A O 1
ATOM 1581 N N . GLU A 1 199 ? 18.838 -0.675 -11.745 1.00 95.12 199 GLU A N 1
ATOM 1582 C CA . GLU A 1 199 ? 17.776 -0.537 -12.746 1.00 95.12 199 GLU A CA 1
ATOM 1583 C C . GLU A 1 199 ? 16.532 0.166 -12.192 1.00 95.12 199 GLU A C 1
ATOM 1585 O O . GLU A 1 199 ? 15.929 1.015 -12.858 1.00 95.12 199 GLU A O 1
ATOM 1590 N N . MET A 1 200 ? 16.144 -0.165 -10.960 1.00 97.38 200 MET A N 1
ATOM 1591 C CA . MET A 1 200 ? 14.964 0.432 -10.344 1.00 97.38 200 MET A CA 1
ATOM 1592 C C . MET A 1 200 ? 15.231 1.846 -9.819 1.00 97.38 200 MET A C 1
ATOM 1594 O O . MET A 1 200 ? 14.316 2.674 -9.820 1.00 97.38 200 MET A O 1
ATOM 1598 N N . GLN A 1 201 ? 16.465 2.159 -9.413 1.00 96.19 201 GLN A N 1
ATOM 1599 C CA . GLN A 1 201 ? 16.840 3.441 -8.811 1.00 96.19 201 GLN A CA 1
ATOM 1600 C C . GLN A 1 201 ? 16.530 4.630 -9.732 1.00 96.19 201 GLN A C 1
ATOM 1602 O O . GLN A 1 201 ? 15.914 5.600 -9.290 1.00 96.19 201 GLN A O 1
ATOM 1607 N N . ALA A 1 202 ? 16.825 4.519 -11.031 1.00 92.06 202 ALA A N 1
ATOM 1608 C CA . ALA A 1 202 ? 16.527 5.578 -12.000 1.00 92.06 202 ALA A CA 1
ATOM 1609 C C . ALA A 1 202 ? 15.024 5.923 -12.066 1.00 92.06 202 ALA A C 1
ATOM 1611 O O . ALA A 1 202 ? 14.638 7.092 -12.151 1.00 92.06 202 ALA A O 1
ATOM 1612 N N . LEU A 1 203 ? 14.151 4.914 -11.992 1.00 95.69 203 LEU A N 1
ATOM 1613 C CA . LEU A 1 203 ? 12.697 5.112 -11.983 1.00 95.69 203 LEU A CA 1
ATOM 1614 C C . LEU A 1 203 ? 12.200 5.645 -10.645 1.00 95.69 203 LEU A C 1
ATOM 1616 O O . LEU A 1 203 ? 11.301 6.491 -10.610 1.00 95.69 203 LEU A O 1
ATOM 1620 N N . LEU A 1 204 ? 12.790 5.171 -9.547 1.00 96.19 204 LEU A N 1
ATOM 1621 C CA . LEU A 1 204 ? 12.500 5.673 -8.210 1.00 96.19 204 LEU A CA 1
ATOM 1622 C C . LEU A 1 204 ? 12.835 7.156 -8.091 1.00 96.19 204 LEU A C 1
ATOM 1624 O O . LEU A 1 204 ? 12.060 7.900 -7.492 1.00 96.19 204 LEU A O 1
ATOM 1628 N N . ASP A 1 205 ? 13.930 7.617 -8.686 1.00 94.88 205 ASP A N 1
ATOM 1629 C CA . ASP A 1 205 ? 14.316 9.026 -8.627 1.00 94.88 205 ASP A CA 1
ATOM 1630 C C . ASP A 1 205 ? 13.370 9.920 -9.425 1.00 94.88 205 ASP A C 1
ATOM 1632 O O . ASP A 1 205 ? 12.940 10.962 -8.916 1.00 94.88 205 ASP A O 1
ATOM 1636 N N . GLN A 1 206 ? 12.934 9.476 -10.609 1.00 95.12 206 GLN A N 1
ATOM 1637 C CA . GLN A 1 206 ? 11.866 10.147 -11.360 1.00 95.12 206 GLN A CA 1
ATOM 1638 C C . GLN A 1 206 ? 10.567 10.204 -10.548 1.00 95.12 206 GLN A C 1
ATOM 1640 O O . GLN A 1 206 ? 9.925 11.254 -10.447 1.00 95.12 206 GLN A O 1
ATOM 1645 N N . TYR A 1 207 ? 10.193 9.090 -9.916 1.00 95.12 207 TYR A N 1
ATOM 1646 C CA . TYR A 1 207 ? 8.996 9.006 -9.087 1.00 95.12 207 TYR A CA 1
ATOM 1647 C C . TYR A 1 207 ? 9.077 9.946 -7.877 1.00 95.12 207 TYR A C 1
ATOM 1649 O O . TYR A 1 207 ? 8.168 10.746 -7.650 1.00 95.12 207 TYR A O 1
ATOM 1657 N N . ARG A 1 208 ? 10.190 9.934 -7.138 1.00 93.12 208 ARG A N 1
ATOM 1658 C CA . ARG A 1 208 ? 10.435 10.807 -5.978 1.00 93.12 208 ARG A CA 1
ATOM 1659 C C . ARG A 1 208 ? 10.460 12.279 -6.373 1.00 93.12 208 ARG A C 1
ATOM 1661 O O . ARG A 1 208 ? 9.925 13.111 -5.636 1.00 93.12 208 ARG A O 1
ATOM 1668 N N . ALA A 1 209 ? 11.018 12.618 -7.536 1.00 93.19 209 ALA A N 1
ATOM 1669 C CA . ALA A 1 209 ? 11.014 13.984 -8.055 1.00 93.19 209 ALA A CA 1
ATOM 1670 C C . ALA A 1 209 ? 9.586 14.533 -8.212 1.00 93.19 209 ALA A C 1
ATOM 1672 O O . ALA A 1 209 ? 9.336 15.690 -7.868 1.00 93.19 209 ALA A O 1
ATOM 1673 N N . LEU A 1 210 ? 8.617 13.690 -8.593 1.00 92.12 210 LEU A N 1
ATOM 1674 C CA . LEU A 1 210 ? 7.205 14.077 -8.667 1.00 92.12 210 LEU A CA 1
ATOM 1675 C C . LEU A 1 210 ? 6.557 14.343 -7.310 1.00 92.12 210 LEU A C 1
ATOM 1677 O O . LEU A 1 210 ? 5.451 14.875 -7.294 1.00 92.12 210 LEU A O 1
ATOM 1681 N N . TYR A 1 211 ? 7.187 14.029 -6.181 1.00 87.12 211 TYR A N 1
ATOM 1682 C CA . TYR A 1 211 ? 6.691 14.371 -4.840 1.00 87.12 211 TYR A CA 1
ATOM 1683 C C . TYR A 1 211 ? 7.472 15.512 -4.192 1.00 87.12 211 TYR A C 1
ATOM 1685 O O . TYR A 1 211 ? 7.019 16.063 -3.185 1.00 87.12 211 TYR A O 1
ATOM 1693 N N . ARG A 1 212 ? 8.590 15.938 -4.792 1.00 83.75 212 ARG A N 1
ATOM 1694 C CA . ARG A 1 212 ? 9.337 17.092 -4.294 1.00 83.75 212 ARG A CA 1
ATOM 1695 C C . ARG A 1 212 ? 8.439 18.342 -4.343 1.00 83.75 212 ARG A C 1
ATOM 1697 O O . ARG A 1 212 ? 7.726 18.564 -5.331 1.00 83.75 212 ARG A O 1
ATOM 1704 N N . PRO A 1 213 ? 8.397 19.140 -3.261 1.00 73.56 213 PRO A N 1
ATOM 1705 C CA . PRO A 1 213 ? 7.725 20.430 -3.291 1.00 73.56 213 PRO A CA 1
ATOM 1706 C C . PRO A 1 213 ? 8.426 21.333 -4.308 1.00 73.56 213 PRO A C 1
ATOM 1708 O O . PRO A 1 213 ? 9.653 21.303 -4.422 1.00 73.56 213 PRO A O 1
ATOM 1711 N N . THR A 1 214 ? 7.656 22.143 -5.033 1.00 74.31 214 THR A N 1
ATOM 1712 C CA . THR A 1 214 ? 8.232 23.121 -5.966 1.00 74.31 214 THR A CA 1
ATOM 1713 C C . THR A 1 214 ? 9.107 24.126 -5.213 1.00 74.31 214 THR A C 1
ATOM 1715 O O . THR A 1 214 ? 8.954 24.313 -4.002 1.00 74.31 214 THR A O 1
ATOM 1718 N N . PHE A 1 215 ? 10.020 24.797 -5.919 1.00 72.12 215 PHE A N 1
ATOM 1719 C CA . PHE A 1 215 ? 10.881 25.836 -5.343 1.00 72.12 215 PHE A CA 1
ATOM 1720 C C . PHE A 1 215 ? 10.083 26.860 -4.512 1.00 72.12 215 PHE A C 1
ATOM 1722 O O . PHE A 1 215 ? 10.366 27.073 -3.334 1.00 72.12 215 PHE A O 1
ATOM 1729 N N . TRP A 1 216 ? 8.975 27.361 -5.062 1.00 65.50 216 TRP A N 1
ATOM 1730 C CA . TRP A 1 216 ? 8.061 28.282 -4.380 1.00 65.50 216 TRP A CA 1
ATOM 1731 C C . TRP A 1 216 ? 7.383 27.686 -3.142 1.00 65.50 216 TRP A C 1
ATOM 1733 O O . TRP A 1 216 ? 7.249 28.350 -2.115 1.00 65.50 216 TRP A O 1
ATOM 1743 N N . GLN A 1 217 ? 7.005 26.405 -3.179 1.00 70.19 217 GLN A N 1
ATOM 1744 C CA . GLN A 1 217 ? 6.462 25.711 -2.007 1.00 70.19 217 GLN A CA 1
ATOM 1745 C C . GLN A 1 217 ? 7.513 25.539 -0.903 1.00 70.19 217 GLN A C 1
ATOM 1747 O O . GLN A 1 217 ? 7.163 25.576 0.279 1.00 70.19 217 GLN A O 1
ATOM 1752 N N . ARG A 1 218 ? 8.793 25.367 -1.264 1.00 70.69 218 ARG A N 1
ATOM 1753 C CA . ARG A 1 218 ? 9.910 25.324 -0.307 1.00 70.69 218 ARG A CA 1
ATOM 1754 C C . ARG A 1 218 ? 10.133 26.688 0.340 1.00 70.69 218 ARG A C 1
ATOM 1756 O O . ARG A 1 218 ? 10.209 26.740 1.566 1.00 70.69 218 ARG A O 1
ATOM 1763 N N . ILE A 1 219 ? 10.149 27.766 -0.449 1.00 73.31 219 ILE A N 1
ATOM 1764 C CA . ILE A 1 219 ? 10.253 29.145 0.057 1.00 73.31 219 ILE A CA 1
ATOM 1765 C C . ILE A 1 219 ? 9.095 29.447 1.006 1.00 73.31 219 ILE A C 1
ATOM 1767 O O . ILE A 1 219 ? 9.328 29.807 2.158 1.00 73.31 219 ILE A O 1
ATOM 1771 N N . ARG A 1 220 ? 7.850 29.201 0.580 1.00 71.88 220 ARG A N 1
ATOM 1772 C CA . ARG A 1 220 ? 6.661 29.462 1.406 1.00 71.88 220 ARG A CA 1
ATOM 1773 C C . ARG A 1 220 ? 6.695 28.683 2.721 1.00 71.88 220 ARG A C 1
ATOM 1775 O O . ARG A 1 220 ? 6.418 29.244 3.776 1.00 71.88 220 ARG A O 1
ATOM 1782 N N . LYS A 1 221 ? 7.091 27.403 2.694 1.00 66.56 221 LYS A N 1
ATOM 1783 C CA . LYS A 1 221 ? 7.292 26.608 3.921 1.00 66.56 221 LYS A CA 1
ATOM 1784 C C . LYS A 1 221 ? 8.410 27.170 4.805 1.00 66.56 221 LYS A C 1
ATOM 1786 O O . LYS A 1 221 ? 8.276 27.123 6.026 1.00 66.56 221 LYS A O 1
ATOM 1791 N N . GLY A 1 222 ? 9.488 27.684 4.214 1.00 67.94 222 GLY A N 1
ATOM 1792 C CA . GLY A 1 222 ? 10.583 28.348 4.924 1.00 67.94 222 GLY A CA 1
ATOM 1793 C C . GLY A 1 222 ? 10.126 29.614 5.648 1.00 67.94 222 GLY A C 1
ATOM 1794 O O . GLY A 1 222 ? 10.375 29.749 6.844 1.00 67.94 222 GLY A O 1
ATOM 1795 N N . VAL A 1 223 ? 9.379 30.480 4.958 1.00 73.44 223 VAL A N 1
ATOM 1796 C CA . VAL A 1 223 ? 8.799 31.715 5.514 1.00 73.44 223 VAL A CA 1
ATOM 1797 C C . VAL A 1 223 ? 7.817 31.399 6.645 1.00 73.44 223 VAL A C 1
ATOM 1799 O O . VAL A 1 223 ? 7.979 31.906 7.751 1.00 73.44 223 VAL A O 1
ATOM 1802 N N . VAL A 1 224 ? 6.873 30.475 6.429 1.00 71.38 224 VAL A N 1
ATOM 1803 C CA . VAL A 1 224 ? 5.894 30.063 7.457 1.00 71.38 224 VAL A CA 1
ATOM 1804 C C . VAL A 1 224 ? 6.579 29.460 8.688 1.00 71.38 224 VAL A C 1
ATOM 1806 O O . VAL A 1 224 ? 6.179 29.733 9.818 1.00 71.38 224 VAL A O 1
ATOM 1809 N N . ARG A 1 225 ? 7.631 28.650 8.504 1.00 71.62 225 ARG A N 1
ATOM 1810 C CA . ARG A 1 225 ? 8.419 28.108 9.625 1.00 71.62 225 ARG A CA 1
ATOM 1811 C C . ARG A 1 225 ? 9.143 29.205 10.399 1.00 71.62 225 ARG A C 1
ATOM 1813 O O . ARG A 1 225 ? 9.190 29.130 11.624 1.00 71.62 225 ARG A O 1
ATOM 1820 N N . ARG A 1 226 ? 9.708 30.194 9.703 1.00 73.69 226 ARG A N 1
ATOM 1821 C CA . ARG A 1 226 ? 10.428 31.317 10.317 1.00 73.69 226 ARG A CA 1
ATOM 1822 C C . ARG A 1 226 ? 9.466 32.211 11.107 1.00 73.69 226 ARG A C 1
ATOM 1824 O O . ARG A 1 226 ? 9.757 32.512 12.259 1.00 73.69 226 ARG A O 1
ATOM 1831 N N . TRP A 1 227 ? 8.282 32.487 10.559 1.00 72.75 227 TRP A N 1
ATOM 1832 C CA . TRP A 1 227 ? 7.204 33.212 11.239 1.00 72.75 227 TRP A CA 1
ATOM 1833 C C . TRP A 1 227 ? 6.694 32.476 12.489 1.00 72.75 227 TRP A C 1
ATOM 1835 O O . TRP A 1 227 ? 6.679 33.051 13.571 1.00 72.75 227 TRP A O 1
ATOM 1845 N N . LYS A 1 228 ? 6.408 31.166 12.400 1.00 69.38 228 LYS A N 1
ATOM 1846 C CA . LYS A 1 228 ? 6.001 30.352 13.567 1.00 69.38 228 LYS A CA 1
ATOM 1847 C C . LYS A 1 228 ? 7.063 30.265 14.672 1.00 69.38 228 LYS A C 1
ATOM 1849 O O . LYS A 1 228 ? 6.718 30.065 15.832 1.00 69.38 228 LYS A O 1
ATOM 1854 N N . ARG A 1 229 ? 8.356 30.350 14.335 1.00 71.88 229 ARG A N 1
ATOM 1855 C CA . ARG A 1 229 ? 9.433 30.431 15.342 1.00 71.88 229 ARG A CA 1
ATOM 1856 C C . ARG A 1 229 ? 9.454 31.796 16.019 1.00 71.88 229 ARG A C 1
ATOM 1858 O O . ARG A 1 229 ? 9.629 31.845 17.229 1.00 71.88 229 ARG A O 1
ATOM 1865 N N . TRP A 1 230 ? 9.257 32.864 15.251 1.00 69.19 230 TRP A N 1
ATOM 1866 C CA . TRP A 1 230 ? 9.163 34.227 15.770 1.00 69.19 230 TRP A CA 1
ATOM 1867 C C . TRP A 1 230 ? 7.994 34.389 16.742 1.00 69.19 230 TRP A C 1
ATOM 1869 O O . TRP A 1 230 ? 8.210 34.827 17.865 1.00 69.19 230 TRP A O 1
ATOM 1879 N N . THR A 1 231 ? 6.793 33.932 16.382 1.00 67.56 231 THR A N 1
ATOM 1880 C CA . THR A 1 231 ? 5.616 34.022 17.265 1.00 67.56 231 THR A CA 1
ATOM 1881 C C . THR A 1 231 ? 5.770 33.199 18.547 1.00 67.56 231 THR A C 1
ATOM 1883 O O . THR A 1 231 ? 5.419 33.661 19.626 1.00 67.56 231 THR A O 1
ATOM 1886 N N . ARG A 1 232 ? 6.375 32.005 18.474 1.00 69.19 232 ARG A N 1
ATOM 1887 C CA . ARG A 1 232 ? 6.701 31.201 19.668 1.00 69.19 232 ARG A CA 1
ATOM 1888 C C . ARG A 1 232 ? 7.754 31.851 20.566 1.00 69.19 232 ARG A C 1
ATOM 1890 O O . ARG A 1 232 ? 7.713 31.642 21.772 1.00 69.19 232 ARG A O 1
ATOM 1897 N N . LYS A 1 233 ? 8.709 32.588 19.990 1.00 67.62 233 LYS A N 1
ATOM 1898 C CA . LYS A 1 233 ? 9.734 33.312 20.751 1.00 67.62 233 LYS A CA 1
ATOM 1899 C C . LYS A 1 233 ? 9.137 34.546 21.435 1.00 67.62 233 LYS A C 1
ATOM 1901 O O . LYS A 1 233 ? 9.410 34.743 22.609 1.00 67.62 233 LYS A O 1
ATOM 1906 N N . ALA A 1 234 ? 8.265 35.283 20.744 1.00 65.00 234 ALA A N 1
ATOM 1907 C CA . ALA A 1 234 ? 7.531 36.418 21.304 1.00 65.00 234 ALA A CA 1
ATOM 1908 C C . ALA A 1 234 ? 6.615 35.996 22.468 1.00 65.00 234 ALA A C 1
ATOM 1910 O O . ALA A 1 23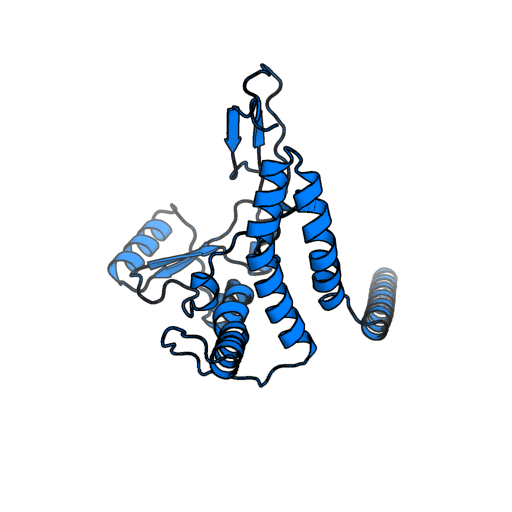4 ? 6.689 36.583 23.540 1.00 65.00 234 ALA A O 1
ATOM 1911 N N . ASN A 1 235 ? 5.849 34.907 22.319 1.00 62.72 235 ASN A N 1
ATOM 1912 C CA . ASN A 1 235 ? 4.994 34.404 23.404 1.00 62.72 235 ASN A CA 1
ATOM 1913 C C . ASN A 1 235 ? 5.778 33.879 24.618 1.00 62.72 235 ASN A C 1
ATOM 1915 O O . ASN A 1 235 ? 5.240 33.875 25.712 1.00 62.72 235 ASN A O 1
ATOM 1919 N N . ARG A 1 236 ? 7.033 33.440 24.448 1.00 62.34 236 ARG A N 1
ATOM 1920 C CA . ARG A 1 236 ? 7.907 33.024 25.563 1.00 62.34 236 ARG A CA 1
ATOM 1921 C C . ARG A 1 236 ? 8.581 34.186 26.293 1.00 62.34 236 ARG A C 1
ATOM 1923 O O . ARG A 1 236 ? 9.150 33.954 27.345 1.00 62.34 236 ARG A O 1
ATOM 1930 N N . GLN A 1 237 ? 8.593 35.380 25.706 1.00 59.88 237 GLN A N 1
ATOM 1931 C CA . GLN A 1 237 ? 9.132 36.593 26.333 1.00 59.88 237 GLN A CA 1
ATOM 1932 C C . GLN A 1 237 ? 8.038 37.435 27.006 1.00 59.88 237 GLN A C 1
ATOM 1934 O O . GLN A 1 237 ? 8.359 38.384 27.709 1.00 59.88 237 GLN A O 1
ATOM 1939 N N . ALA A 1 238 ? 6.766 37.097 26.778 1.00 54.22 238 ALA A N 1
ATOM 1940 C CA . ALA A 1 238 ? 5.595 37.744 27.365 1.00 54.22 238 ALA A CA 1
ATOM 1941 C C . ALA A 1 238 ? 4.940 36.912 28.493 1.00 54.22 238 ALA A C 1
ATOM 1943 O O . ALA A 1 238 ? 3.835 37.230 28.921 1.00 54.22 238 ALA A O 1
ATOM 1944 N N . SER A 1 239 ? 5.588 35.826 28.926 1.00 46.97 239 SER A N 1
ATOM 1945 C CA . SER A 1 239 ? 5.250 34.995 30.095 1.00 46.97 239 SER A CA 1
ATOM 1946 C C . SER A 1 239 ? 6.428 35.014 31.053 1.00 46.97 239 SER A C 1
ATOM 1948 O O . SER A 1 239 ? 6.176 34.949 32.270 1.00 46.97 239 SER A O 1
#

Radius of gyration: 22.63 Å; chains: 1; bounding box: 50×58×58 Å

Secondary structure (DSSP, 8-state):
-GGGEEEEEEEE--TT--TT--EEEEEESS--SSPPPPEEGGGSTT--GGG-TT--GGGGG---SS-TTSSEEEEE---TTTTT-TT--EEEEE-SHHHHHHHHHHHHTTSS------HHHHHHHTHHHHIIIIIHHHHHHHHHHHTT------SSPP---S-HHHHHHHHHHHHHHHHHHHHHHHHHHTT-HHHHHHHHHHHHHHHHHTTSPPHHHHHHHHHHHHHHHHHHHHHHH--